Protein AF-A0A8T4V5R1-F1 (afdb_monomer_lite)

Foldseek 3Di:
DLVVLVVLLLLLQLLLLLQLCVVLVDDDDDDLRNSLLSSLLSLLVVLLVLLVCQLVVHFLASVVSNVNSVPRVVVVCVVCVVVVVVDDPDDPPDDDPLNVLSVVLVVLLVVLLVVQLCVLVVDQDADPDPLVLLLVLLCCCLPVRHLDDPDPPDCPRLCRPPHQVSLSSSLSNSCNPPPDSSCSQQNVLSNLLSSLLVLQLLLQCLVVVDSVSSSVRSVVLSPPVVSSDSHRDLVSNLSSLLSQLNSLLSCCVVPLSSLVSNLSSLLSSLSRGPPVSVVSVVVLVVVLVVVCVVPVVCNVSSVSSVVSSVVSSCSSVVVLQVVLVHPVSSVVCNVPVPPPPVPVPPPPPPCPPPDPVPDDDDPCNVPDDD

Secondary structure (DSSP, 8-state):
-HHHHHHHHHHHHHHHHHHHHHHHT---SSHHHHHHHHHHHHHHHHHHHHHHHHHTT----HHHHHHHHHHHHHHHHHHTHHHHHT------SS--HHHHHHHHHHHHHHHHHHHHHHHHTTSSSPPTTHHHHHHHHHHHHHHH--SS-SSTT--S-TTTTTS-THHHHHHHHHHTT-S-HHHHHHHHHHHHHHHHHHHHHHHHHHHHS-HHHHHHHHHHHHH-TTT------HHHHHHHHHHHHHHHHHHTTT-TTHHHHHHHHHHHHHTT-SSHHHHHHHHHHHHHHHHHHH-TTSHHHHHHHHHHHHHHHHHHHHHHHHHTTSHHHHHHHHHHTS-----TTS---S---SSGGGSPPPTHHHH---

Sequence (370 aa):
MEFVNLILFFIYTFGIGFTISSILKLKYKDYLEITFINIGLGLAGFLVVGVLLNLLHIPLDWKIFLLISLIGPLYWASKNYNKIFTWNFNFPKKIRMSNIFGLIVLALFLFTVLMYSKGAFSYPWLEDGDPWTHLMGVKYISEEKTVFEPVEGIDYFFYIDPYPPGFDMLLGVMNQTSGDIVWTLKFFNILIISLAIPFSYFFFGKLTKSSSKALIGTFILAVLPSFMSHFIWAHSLAITLVPLIFYAALSIEEDHKWSYAAALFLGSSTLVQPTQPIKFIALFIIFSLVKSFSNKGIWKQYTKVLFIGGILGLLWWGPLILQSGGLIDTAENFRGSSIYVEDKRVEKPYYGSLGTATRFYHWQDFFLLD

Structure (mmCIF, N/CA/C/O backbone):
data_AF-A0A8T4V5R1-F1
#
_entry.id   AF-A0A8T4V5R1-F1
#
loop_
_atom_site.group_PDB
_atom_site.id
_atom_site.type_symbol
_atom_site.label_atom_id
_atom_site.label_alt_id
_atom_site.label_comp_id
_atom_site.label_asym_id
_atom_site.label_entity_id
_atom_site.label_seq_id
_atom_site.pdbx_PDB_ins_code
_atom_site.Cartn_x
_atom_site.Cartn_y
_atom_site.Cartn_z
_atom_site.occupancy
_atom_site.B_iso_or_equiv
_atom_site.auth_seq_id
_atom_site.auth_comp_id
_atom_site.auth_asym_id
_atom_site.auth_atom_id
_atom_site.pdbx_PDB_model_num
ATOM 1 N N . MET A 1 1 ? -6.461 -16.944 -17.631 1.00 80.12 1 MET A N 1
ATOM 2 C CA . MET A 1 1 ? -5.516 -17.043 -16.484 1.00 80.12 1 MET A CA 1
ATOM 3 C C . MET A 1 1 ? -5.688 -15.889 -15.488 1.00 80.12 1 MET A C 1
ATOM 5 O O . MET A 1 1 ? -5.222 -15.949 -14.358 1.00 80.12 1 MET A O 1
ATOM 9 N N . GLU A 1 2 ? -6.469 -14.886 -15.861 1.00 92.12 2 GLU A N 1
ATOM 10 C CA . GLU A 1 2 ? -6.680 -13.595 -15.211 1.00 92.12 2 GLU A CA 1
ATOM 11 C C . GLU A 1 2 ? -7.352 -13.751 -13.838 1.00 92.12 2 GLU A C 1
ATOM 13 O O . GLU A 1 2 ? -6.984 -13.096 -12.867 1.00 92.12 2 GLU A O 1
ATOM 18 N N . PHE A 1 3 ? -8.284 -14.702 -13.716 1.00 93.50 3 PHE A N 1
ATOM 19 C CA . PHE A 1 3 ? -8.928 -15.024 -12.441 1.00 93.50 3 PHE A CA 1
ATOM 20 C C . PHE A 1 3 ? -7.947 -15.580 -11.396 1.00 93.50 3 PHE A C 1
ATOM 22 O O . PHE A 1 3 ? -8.062 -15.262 -10.213 1.00 93.50 3 PHE A O 1
ATOM 29 N N . VAL A 1 4 ? -6.957 -16.376 -11.822 1.00 94.88 4 VAL A N 1
ATOM 30 C CA . VAL A 1 4 ? -5.908 -16.883 -10.922 1.00 94.88 4 VAL A CA 1
ATOM 31 C C . VAL A 1 4 ? -5.078 -15.717 -10.401 1.00 94.88 4 VAL A C 1
ATOM 33 O O . VAL A 1 4 ? -4.845 -15.631 -9.201 1.00 94.88 4 VAL A O 1
ATOM 36 N N . ASN A 1 5 ? -4.716 -14.781 -11.278 1.00 95.62 5 ASN A N 1
ATOM 37 C CA . ASN A 1 5 ? -3.980 -13.577 -10.910 1.00 95.62 5 ASN A CA 1
ATOM 38 C C . ASN A 1 5 ? -4.746 -12.720 -9.881 1.00 95.62 5 ASN A C 1
ATOM 40 O O . ASN A 1 5 ? -4.187 -12.287 -8.876 1.00 95.62 5 ASN A O 1
ATOM 44 N N . LEU A 1 6 ? -6.061 -12.556 -10.061 1.00 97.06 6 LEU A N 1
ATOM 45 C CA . LEU A 1 6 ? -6.913 -11.867 -9.087 1.00 97.06 6 LEU A CA 1
ATOM 46 C C . LEU A 1 6 ? -6.924 -12.558 -7.715 1.00 97.06 6 LEU A C 1
ATOM 48 O O . LEU A 1 6 ? -6.801 -11.896 -6.682 1.00 97.06 6 LEU A O 1
ATOM 52 N N . ILE A 1 7 ? -7.057 -13.887 -7.686 1.00 98.06 7 ILE A N 1
ATOM 53 C CA . ILE A 1 7 ? -6.974 -14.657 -6.437 1.00 98.06 7 ILE A CA 1
ATOM 54 C C . ILE A 1 7 ? -5.604 -14.456 -5.784 1.00 98.06 7 ILE A C 1
ATOM 56 O O . ILE A 1 7 ? -5.531 -14.198 -4.582 1.00 98.06 7 ILE A O 1
ATOM 60 N N . LEU A 1 8 ? -4.529 -14.540 -6.568 1.00 98.25 8 LEU A N 1
ATOM 61 C CA . LEU A 1 8 ? -3.162 -14.370 -6.089 1.00 98.25 8 LEU A CA 1
ATOM 62 C C . LEU A 1 8 ? -2.940 -12.980 -5.489 1.00 98.25 8 LEU A C 1
ATOM 64 O O . LEU A 1 8 ? -2.420 -12.897 -4.381 1.00 98.25 8 LEU A O 1
ATOM 68 N N . PHE A 1 9 ? -3.424 -11.911 -6.125 1.00 98.44 9 PHE A N 1
ATOM 69 C CA . PHE A 1 9 ? -3.369 -10.556 -5.568 1.00 98.44 9 PHE A CA 1
ATOM 70 C C . PHE A 1 9 ? -3.978 -10.476 -4.162 1.00 98.44 9 PHE A C 1
ATOM 72 O O . PHE A 1 9 ? -3.359 -9.939 -3.235 1.00 98.44 9 PHE A O 1
ATOM 79 N N . PHE A 1 10 ? -5.174 -11.041 -3.969 1.00 98.50 10 PHE A N 1
ATOM 80 C CA . PHE A 1 10 ? -5.810 -11.061 -2.652 1.00 98.50 10 PHE A CA 1
ATOM 81 C C . PHE A 1 10 ? -5.083 -11.976 -1.666 1.00 98.50 10 PHE A C 1
ATOM 83 O O . PHE A 1 10 ? -4.981 -11.619 -0.496 1.00 98.50 10 PHE A O 1
ATOM 90 N N . ILE A 1 11 ? -4.526 -13.110 -2.104 1.00 98.56 11 ILE A N 1
ATOM 91 C CA . ILE A 1 11 ? -3.697 -13.973 -1.248 1.00 98.56 11 ILE A CA 1
ATOM 92 C C . ILE A 1 11 ? -2.443 -13.223 -0.784 1.00 98.56 11 ILE A C 1
ATOM 94 O O . ILE A 1 11 ? -2.137 -13.239 0.408 1.00 98.56 11 ILE A O 1
ATOM 98 N N . TYR A 1 12 ? -1.738 -12.537 -1.685 1.00 98.69 12 TYR A N 1
ATOM 99 C CA . TYR A 1 12 ? -0.530 -11.780 -1.357 1.00 98.69 12 TYR A CA 1
ATOM 100 C C . TYR A 1 12 ? -0.830 -10.660 -0.368 1.00 98.69 12 TYR A C 1
ATOM 102 O O . TYR A 1 12 ? -0.247 -10.612 0.716 1.00 98.69 12 TYR A O 1
ATOM 110 N N . THR A 1 13 ? -1.780 -9.791 -0.712 1.00 98.56 13 THR A N 1
ATOM 111 C CA . THR A 1 13 ? -2.116 -8.621 0.106 1.00 98.56 13 THR A CA 1
ATOM 112 C C . THR A 1 13 ? -2.763 -9.021 1.431 1.00 98.56 13 THR A C 1
ATOM 114 O O . THR A 1 13 ? -2.365 -8.534 2.486 1.00 98.56 13 THR A O 1
ATOM 117 N N . PHE A 1 14 ? -3.699 -9.967 1.452 1.00 98.69 14 PHE A N 1
ATOM 118 C CA . PHE A 1 14 ? -4.286 -10.408 2.714 1.00 98.69 14 PHE A CA 1
ATOM 119 C C . PHE A 1 14 ? -3.287 -11.191 3.575 1.00 98.69 14 PHE A C 1
ATOM 121 O O . PHE A 1 14 ? -3.207 -10.943 4.774 1.00 98.69 14 PHE A O 1
ATOM 128 N N . GLY A 1 15 ? -2.509 -12.110 2.996 1.00 98.62 15 GLY A N 1
ATOM 129 C CA . GLY A 1 15 ? -1.581 -12.975 3.731 1.00 98.62 15 GLY A CA 1
ATOM 130 C C . GLY A 1 15 ? -0.409 -12.220 4.363 1.00 98.62 15 GLY A C 1
ATOM 131 O O . GLY A 1 15 ? -0.134 -12.377 5.560 1.00 98.62 15 GLY A O 1
ATOM 132 N N . ILE A 1 16 ? 0.232 -11.325 3.600 1.00 98.75 16 ILE A N 1
ATOM 133 C CA . ILE A 1 16 ? 1.281 -10.432 4.123 1.00 98.75 16 ILE A CA 1
ATOM 134 C C . ILE A 1 16 ? 0.687 -9.524 5.206 1.00 98.75 16 ILE A C 1
ATOM 136 O O . ILE A 1 16 ? 1.235 -9.424 6.306 1.00 98.75 16 ILE A O 1
ATOM 140 N N . GLY A 1 17 ? -0.474 -8.919 4.944 1.00 98.62 17 GLY A N 1
ATOM 141 C CA . GLY A 1 17 ? -1.138 -8.036 5.897 1.00 98.62 17 GLY A CA 1
ATOM 142 C C . GLY A 1 17 ? -1.548 -8.722 7.194 1.00 98.62 17 GLY A C 1
ATOM 143 O O . GLY A 1 17 ? -1.293 -8.193 8.275 1.00 98.62 17 GLY A O 1
ATOM 144 N N . PHE A 1 18 ? -2.108 -9.929 7.101 1.00 98.56 18 PHE A N 1
ATOM 145 C CA . PHE A 1 18 ? -2.445 -10.781 8.240 1.00 98.56 18 PHE A CA 1
ATOM 146 C C . PHE A 1 18 ? -1.210 -11.111 9.084 1.00 98.56 18 PHE A C 1
ATOM 148 O O . PHE A 1 18 ? -1.267 -11.089 10.315 1.00 98.56 18 PHE A O 1
ATOM 155 N N . THR A 1 19 ? -0.082 -11.406 8.435 1.00 98.62 19 THR A N 1
ATOM 156 C CA . THR A 1 19 ? 1.183 -11.698 9.121 1.00 98.62 19 THR A CA 1
ATOM 157 C C . THR A 1 19 ? 1.663 -10.479 9.903 1.00 98.62 19 THR A C 1
ATOM 159 O O . THR A 1 19 ? 1.945 -10.581 11.099 1.00 98.62 19 THR A O 1
ATOM 162 N N . ILE A 1 20 ? 1.680 -9.309 9.259 1.00 98.62 20 ILE A N 1
ATOM 163 C CA . ILE A 1 20 ? 2.079 -8.039 9.875 1.00 98.62 20 ILE A CA 1
ATOM 164 C C . ILE A 1 20 ? 1.166 -7.707 11.059 1.00 98.62 20 ILE A C 1
ATOM 166 O O . ILE A 1 20 ? 1.654 -7.458 12.165 1.00 98.62 20 ILE A O 1
ATOM 170 N N . SER A 1 21 ? -0.154 -7.748 10.869 1.00 98.50 21 SER A N 1
ATOM 171 C CA . SER A 1 21 ? -1.112 -7.435 11.930 1.00 98.50 21 SER A CA 1
ATOM 172 C C . SER A 1 21 ? -1.045 -8.404 13.105 1.00 98.50 21 SER A C 1
ATOM 174 O O . SER A 1 21 ? -1.135 -7.970 14.257 1.00 98.50 21 SER A O 1
ATOM 176 N N . SER A 1 22 ? -0.817 -9.692 12.840 1.00 97.88 22 SER A N 1
ATOM 177 C CA . SER A 1 22 ? -0.641 -10.723 13.867 1.00 97.88 22 SER A CA 1
ATOM 178 C C . SER A 1 22 ? 0.637 -10.518 14.681 1.00 97.88 22 SER A C 1
ATOM 180 O O . SER A 1 22 ? 0.590 -10.592 15.912 1.00 97.88 22 SER A O 1
ATOM 182 N N . ILE A 1 23 ? 1.764 -10.209 14.027 1.00 98.31 23 ILE A N 1
ATOM 183 C CA . ILE A 1 23 ? 3.043 -9.918 14.699 1.00 98.31 23 ILE A CA 1
ATOM 184 C C . ILE A 1 23 ? 2.910 -8.671 15.576 1.00 98.31 23 ILE A C 1
ATOM 186 O O . ILE A 1 23 ? 3.291 -8.678 16.749 1.00 98.31 23 ILE A O 1
ATOM 190 N N . LEU A 1 24 ? 2.312 -7.614 15.026 1.00 98.06 24 LEU A N 1
ATOM 191 C CA . LEU A 1 24 ? 2.071 -6.364 15.738 1.00 98.06 24 LEU A CA 1
ATOM 192 C C . LEU A 1 24 ? 0.943 -6.477 16.771 1.00 98.06 24 LEU A C 1
ATOM 194 O O . LEU A 1 24 ? 0.806 -5.593 17.611 1.00 98.06 24 LEU A O 1
ATOM 198 N N . LYS A 1 25 ? 0.149 -7.556 16.757 1.00 97.69 25 LYS A N 1
ATOM 199 C CA . LYS A 1 25 ? -1.027 -7.753 17.621 1.00 97.69 25 LYS A CA 1
ATOM 200 C C . LYS A 1 25 ? -1.967 -6.542 17.567 1.00 97.69 25 LYS A C 1
ATOM 202 O O . LYS A 1 25 ? -2.336 -6.007 18.621 1.00 97.69 25 LYS A O 1
ATOM 207 N N . LEU A 1 26 ? -2.281 -6.088 16.351 1.00 98.00 26 LEU A N 1
ATOM 208 C CA . LEU A 1 26 ? -3.192 -4.965 16.118 1.00 98.00 26 LEU A CA 1
ATOM 209 C C . LEU A 1 26 ? -4.617 -5.336 16.537 1.00 98.00 26 LEU A C 1
ATOM 211 O O . LEU A 1 26 ? -5.042 -6.487 16.422 1.00 98.00 26 LEU A O 1
ATOM 215 N N . LYS A 1 27 ? -5.350 -4.348 17.052 1.00 97.44 27 LYS A N 1
ATOM 216 C CA . LYS A 1 27 ? -6.743 -4.497 17.478 1.00 97.44 27 LYS A CA 1
ATOM 217 C C . LYS A 1 27 ? -7.665 -3.827 16.470 1.00 97.44 27 LYS A C 1
ATOM 219 O O . LYS A 1 27 ? -7.410 -2.692 16.078 1.00 97.44 27 LYS A O 1
ATOM 224 N N . TYR A 1 28 ? -8.747 -4.520 16.137 1.00 96.38 28 TYR A N 1
ATOM 225 C CA . TYR A 1 28 ? -9.759 -4.108 15.167 1.00 96.38 28 TYR A CA 1
ATOM 226 C C . TYR A 1 28 ? -11.146 -4.148 15.809 1.00 96.38 28 TYR A C 1
ATOM 228 O O . TYR A 1 28 ? -11.348 -4.890 16.778 1.00 96.38 28 TYR A O 1
ATOM 236 N N . LYS A 1 29 ? -12.105 -3.374 15.289 1.00 93.56 29 LYS A N 1
ATOM 237 C CA . LYS A 1 29 ? -13.474 -3.345 15.831 1.00 93.56 29 LYS A CA 1
ATOM 238 C C . LYS A 1 29 ? -14.344 -4.471 15.287 1.00 93.56 29 LYS A C 1
ATOM 240 O O . LYS A 1 29 ? -15.150 -5.023 16.035 1.00 93.56 29 LYS A O 1
ATOM 245 N N . ASP A 1 30 ? -14.200 -4.797 14.005 1.00 93.50 30 ASP A N 1
ATOM 246 C CA . ASP A 1 30 ? -15.025 -5.795 13.324 1.00 93.50 30 ASP A CA 1
ATOM 247 C C . ASP A 1 30 ? -14.280 -6.537 12.201 1.00 93.50 30 ASP A C 1
ATOM 249 O O . ASP A 1 30 ? -13.149 -6.210 11.849 1.00 93.50 30 ASP A O 1
ATOM 253 N N . TYR A 1 31 ? -14.913 -7.582 11.657 1.00 93.62 31 TYR A N 1
ATOM 254 C CA . TYR A 1 31 ? -14.326 -8.437 10.621 1.00 93.62 31 TYR A CA 1
ATOM 255 C C . TYR A 1 31 ? -14.098 -7.725 9.284 1.00 93.62 31 TYR A C 1
ATOM 257 O O . TYR A 1 31 ? -13.136 -8.052 8.596 1.00 93.62 31 TYR A O 1
ATOM 265 N N . LEU A 1 32 ? -14.948 -6.763 8.912 1.00 95.12 32 LEU A N 1
ATOM 266 C CA . LEU A 1 32 ? -14.796 -6.029 7.652 1.00 95.12 32 LEU A CA 1
ATOM 267 C C . LEU A 1 32 ? -13.555 -5.132 7.745 1.00 95.12 32 LEU A C 1
ATOM 269 O O . LEU A 1 32 ? -12.742 -5.105 6.822 1.00 95.12 32 LEU A O 1
ATOM 273 N N . GLU A 1 33 ? -13.361 -4.486 8.897 1.00 96.75 33 GLU A N 1
ATOM 274 C CA . GLU A 1 33 ? -12.145 -3.740 9.223 1.00 96.75 33 GLU A CA 1
ATOM 275 C C . GLU A 1 33 ? -10.906 -4.638 9.165 1.00 96.75 33 GLU A C 1
ATOM 277 O O . GLU A 1 33 ? -9.939 -4.293 8.491 1.00 96.75 33 GLU A O 1
ATOM 282 N N . ILE A 1 34 ? -10.944 -5.820 9.794 1.00 97.12 34 ILE A N 1
ATOM 283 C CA . ILE A 1 34 ? -9.832 -6.785 9.742 1.00 97.12 34 ILE A CA 1
ATOM 284 C C . ILE A 1 34 ? -9.475 -7.116 8.290 1.00 97.12 34 ILE A C 1
ATOM 286 O O . ILE A 1 34 ? -8.302 -7.060 7.921 1.00 97.12 34 ILE A O 1
ATOM 290 N N . THR A 1 35 ? -10.466 -7.449 7.461 1.00 97.81 35 THR A N 1
ATOM 291 C CA . THR A 1 35 ? -10.227 -7.882 6.082 1.00 97.81 35 THR A CA 1
ATOM 292 C C . THR A 1 35 ? -9.594 -6.789 5.237 1.00 97.81 35 THR A C 1
ATOM 294 O O . THR A 1 35 ? -8.520 -6.999 4.674 1.00 97.81 35 THR A O 1
ATOM 297 N N . PHE A 1 36 ? -10.216 -5.612 5.164 1.00 98.38 36 PHE A N 1
ATOM 298 C CA . PHE A 1 36 ? -9.711 -4.549 4.299 1.00 98.38 36 PHE A CA 1
ATOM 299 C C . PHE A 1 36 ? -8.428 -3.922 4.836 1.00 98.38 36 PHE A C 1
ATOM 301 O O . PHE A 1 36 ? -7.528 -3.639 4.051 1.00 98.38 36 PHE A O 1
ATOM 308 N N . ILE A 1 37 ? -8.279 -3.753 6.153 1.00 98.56 37 ILE A N 1
ATOM 309 C CA . ILE A 1 37 ? -7.028 -3.211 6.688 1.00 98.56 37 ILE A CA 1
ATOM 310 C C . ILE A 1 37 ? -5.877 -4.212 6.534 1.00 98.56 37 ILE A C 1
ATOM 312 O O . ILE A 1 37 ? -4.756 -3.776 6.285 1.00 98.56 37 ILE A O 1
ATOM 316 N N . ASN A 1 38 ? -6.116 -5.528 6.590 1.00 98.69 38 ASN A N 1
ATOM 317 C CA . ASN A 1 38 ? -5.088 -6.504 6.213 1.00 98.69 38 ASN A CA 1
ATOM 318 C C . ASN A 1 38 ? -4.734 -6.403 4.724 1.00 98.69 38 ASN A C 1
ATOM 320 O O . ASN A 1 38 ? -3.552 -6.350 4.412 1.00 98.69 38 ASN A O 1
ATOM 324 N N . ILE A 1 39 ? -5.707 -6.284 3.811 1.00 98.75 39 ILE A N 1
ATOM 325 C CA . ILE A 1 39 ? -5.412 -6.041 2.384 1.00 98.75 39 ILE A CA 1
ATOM 326 C C . ILE A 1 39 ? -4.543 -4.785 2.221 1.00 98.75 39 ILE A C 1
ATOM 328 O O . ILE A 1 39 ? -3.523 -4.829 1.540 1.00 98.75 39 ILE A O 1
ATOM 332 N N . GLY A 1 40 ? -4.885 -3.687 2.902 1.00 98.69 40 GLY A N 1
ATOM 333 C CA . GLY A 1 40 ? -4.085 -2.464 2.902 1.00 98.69 40 GLY A CA 1
ATOM 334 C C . GLY A 1 40 ? -2.666 -2.679 3.437 1.00 98.69 40 GLY A C 1
ATOM 335 O O . GLY A 1 40 ? -1.694 -2.323 2.773 1.00 98.69 40 GLY A O 1
ATOM 336 N N . LEU A 1 41 ? -2.529 -3.291 4.620 1.00 98.81 41 LEU A N 1
ATOM 337 C CA . LEU A 1 41 ? -1.234 -3.593 5.243 1.00 98.81 41 LEU A CA 1
ATOM 338 C C . LEU A 1 41 ? -0.353 -4.450 4.343 1.00 98.81 41 LEU A C 1
ATOM 340 O O . LEU A 1 41 ? 0.843 -4.185 4.252 1.00 98.81 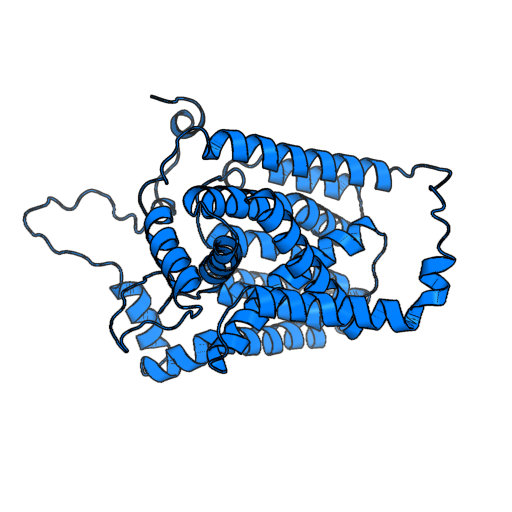41 LEU A O 1
ATOM 344 N N . GLY A 1 42 ? -0.913 -5.467 3.691 1.00 98.69 42 GLY A N 1
ATOM 345 C CA . GLY A 1 42 ? -0.128 -6.293 2.791 1.00 98.69 42 GLY A CA 1
ATOM 346 C C . GLY A 1 42 ? 0.116 -5.653 1.440 1.00 98.69 42 GLY A C 1
ATOM 347 O O . GLY A 1 42 ? 1.145 -5.959 0.867 1.00 98.69 42 GLY A O 1
ATOM 348 N N . LEU A 1 43 ? -0.717 -4.724 0.963 1.00 98.69 43 LEU A N 1
ATOM 349 C CA . LEU A 1 43 ? -0.379 -3.898 -0.199 1.00 98.69 43 LEU A CA 1
ATOM 350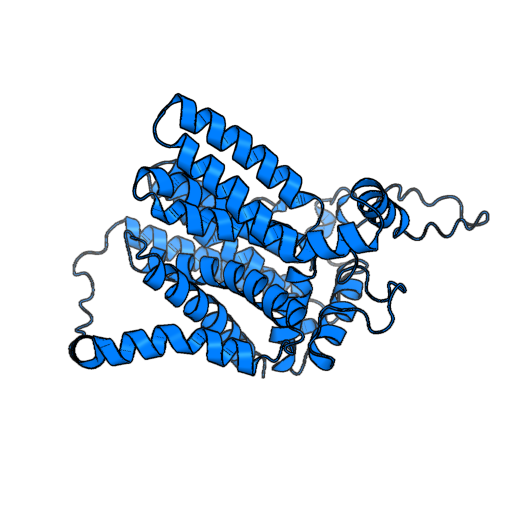 C C . LEU A 1 43 ? 0.877 -3.060 0.085 1.00 98.69 43 LEU A C 1
ATOM 352 O O . LEU A 1 43 ? 1.829 -3.104 -0.682 1.00 98.69 43 LEU A O 1
ATOM 356 N N . ALA A 1 44 ? 0.934 -2.379 1.234 1.00 98.69 44 ALA A N 1
ATOM 357 C CA . ALA A 1 44 ? 2.121 -1.634 1.662 1.00 98.69 44 ALA A CA 1
ATOM 358 C C . ALA A 1 44 ? 3.325 -2.545 1.967 1.00 98.69 44 ALA A C 1
ATOM 360 O O . ALA A 1 44 ? 4.459 -2.248 1.591 1.00 98.69 44 ALA A O 1
ATOM 361 N N . GLY A 1 45 ? 3.072 -3.675 2.631 1.00 98.75 45 GLY A N 1
ATOM 362 C CA . GLY A 1 45 ? 4.072 -4.693 2.937 1.00 98.75 45 GLY A CA 1
ATOM 363 C C . GLY A 1 45 ? 4.670 -5.327 1.686 1.00 98.75 45 GLY A C 1
ATOM 364 O O . GLY A 1 45 ? 5.874 -5.543 1.650 1.00 98.75 45 GLY A O 1
ATOM 365 N N . PHE A 1 46 ? 3.863 -5.562 0.650 1.00 98.69 46 PHE A N 1
ATOM 366 C CA . PHE A 1 46 ? 4.302 -6.094 -0.638 1.00 98.69 46 PHE A CA 1
ATOM 367 C C . PHE A 1 46 ? 5.379 -5.202 -1.260 1.00 98.69 46 PHE A C 1
ATOM 369 O O . PHE A 1 46 ? 6.406 -5.713 -1.695 1.00 98.69 46 PHE A O 1
ATOM 376 N N . LEU A 1 47 ? 5.182 -3.879 -1.240 1.00 98.62 47 LEU A N 1
ATOM 377 C CA . LEU A 1 47 ? 6.150 -2.923 -1.787 1.00 98.62 47 LEU A CA 1
ATOM 378 C C . LEU A 1 47 ? 7.481 -2.962 -1.033 1.00 98.62 47 LEU A C 1
ATOM 380 O O . LEU A 1 47 ? 8.542 -3.058 -1.639 1.00 98.62 47 LEU A O 1
ATOM 384 N N . VAL A 1 48 ? 7.427 -2.932 0.300 1.00 98.69 48 VAL A N 1
ATOM 385 C CA . VAL A 1 48 ? 8.640 -2.980 1.128 1.00 98.69 48 VAL A CA 1
ATOM 386 C C . VAL A 1 48 ? 9.366 -4.314 0.961 1.00 98.69 48 VAL A C 1
ATOM 388 O O . VAL A 1 48 ? 10.581 -4.329 0.794 1.00 98.69 48 VAL A O 1
ATOM 391 N N . VAL A 1 49 ? 8.634 -5.432 0.977 1.00 98.62 49 VAL A N 1
ATOM 392 C CA . VAL A 1 49 ? 9.207 -6.768 0.769 1.00 98.62 49 VAL A CA 1
ATOM 393 C C . VAL A 1 49 ? 9.837 -6.870 -0.614 1.00 98.62 49 VAL A C 1
ATOM 395 O O . VAL A 1 49 ? 10.960 -7.342 -0.705 1.00 98.62 49 VAL A O 1
ATOM 398 N N . GLY A 1 50 ? 9.171 -6.401 -1.669 1.00 98.50 50 GLY A N 1
ATOM 399 C CA . GLY A 1 50 ? 9.712 -6.452 -3.024 1.00 98.50 50 GLY A CA 1
ATOM 400 C C . GLY A 1 50 ? 11.020 -5.672 -3.170 1.00 98.50 50 GLY A C 1
ATOM 401 O O . GLY A 1 50 ? 12.011 -6.237 -3.622 1.00 98.50 50 GLY A O 1
ATOM 402 N N . VAL A 1 51 ? 11.078 -4.429 -2.680 1.00 98.00 51 VAL A N 1
ATOM 403 C CA . VAL A 1 51 ? 12.329 -3.647 -2.695 1.00 98.00 51 VAL A CA 1
ATOM 404 C C . VAL A 1 51 ? 13.423 -4.342 -1.877 1.00 98.00 51 VAL A C 1
ATOM 406 O O . VAL A 1 51 ? 14.549 -4.462 -2.347 1.00 98.00 51 VAL A O 1
ATOM 409 N N . LEU A 1 52 ? 13.105 -4.872 -0.689 1.00 98.25 52 LEU A N 1
ATOM 410 C CA . LEU A 1 52 ? 14.072 -5.618 0.128 1.00 98.25 52 LEU A CA 1
ATOM 411 C C . LEU A 1 52 ? 14.594 -6.879 -0.567 1.00 98.25 52 LEU A C 1
ATOM 413 O O . LEU A 1 52 ? 15.789 -7.147 -0.502 1.00 98.25 52 LEU A O 1
ATOM 417 N N . LEU A 1 53 ? 13.721 -7.656 -1.211 1.00 98.25 53 LEU A N 1
ATOM 418 C CA . LEU A 1 53 ? 14.128 -8.835 -1.972 1.00 98.25 53 LEU A CA 1
ATOM 419 C C . LEU A 1 53 ? 15.097 -8.431 -3.081 1.00 98.25 53 LEU A C 1
ATOM 421 O O . LEU A 1 53 ? 16.157 -9.038 -3.201 1.00 98.25 53 LEU A O 1
ATOM 425 N N . ASN A 1 54 ? 14.776 -7.376 -3.831 1.00 96.62 54 ASN A N 1
ATOM 426 C CA . ASN A 1 54 ? 15.614 -6.956 -4.942 1.00 96.62 54 ASN A CA 1
ATOM 427 C C . ASN A 1 54 ? 16.967 -6.392 -4.486 1.00 96.62 54 ASN A C 1
ATOM 429 O O . ASN A 1 54 ? 17.984 -6.795 -5.037 1.00 96.62 54 ASN A O 1
ATOM 433 N N . LEU A 1 55 ? 17.010 -5.592 -3.412 1.00 96.12 55 LEU A N 1
ATOM 434 C CA . LEU A 1 55 ? 18.262 -5.140 -2.776 1.00 96.12 55 LEU A CA 1
ATOM 435 C C . LEU A 1 55 ? 19.156 -6.299 -2.316 1.00 96.12 55 LEU A C 1
ATOM 437 O O . LEU A 1 55 ? 20.375 -6.174 -2.286 1.00 96.12 55 LEU A O 1
ATOM 441 N N . LEU A 1 56 ? 18.554 -7.427 -1.937 1.00 97.25 56 LEU A N 1
ATOM 442 C CA . LEU A 1 56 ? 19.263 -8.655 -1.572 1.00 97.25 56 LEU A CA 1
ATOM 443 C C . LEU A 1 56 ? 19.560 -9.552 -2.785 1.00 97.25 56 LEU A C 1
ATOM 445 O O . LEU A 1 56 ? 19.956 -10.703 -2.605 1.00 97.25 56 LEU A O 1
ATOM 449 N N . HIS A 1 57 ? 19.352 -9.047 -4.004 1.00 96.50 57 HIS A N 1
ATOM 450 C CA . HIS A 1 57 ? 19.474 -9.771 -5.270 1.00 96.50 57 HIS A CA 1
ATOM 451 C C . HIS A 1 57 ? 18.621 -11.051 -5.338 1.00 96.50 57 HIS A C 1
ATOM 453 O O . HIS A 1 57 ? 18.961 -12.011 -6.031 1.00 96.50 57 HIS A O 1
ATOM 459 N N . ILE A 1 58 ? 17.495 -11.079 -4.621 1.00 97.94 58 ILE A N 1
ATOM 460 C CA . ILE A 1 58 ? 16.509 -12.155 -4.704 1.00 97.94 58 ILE A CA 1
ATOM 461 C C . ILE A 1 58 ? 15.524 -11.815 -5.834 1.00 97.94 58 ILE A C 1
ATOM 463 O O . ILE A 1 58 ? 14.928 -10.732 -5.807 1.00 97.94 58 ILE A O 1
ATOM 467 N N . PRO A 1 59 ? 15.306 -12.725 -6.806 1.00 98.38 59 PRO A N 1
ATOM 468 C CA . PRO A 1 59 ? 14.358 -12.502 -7.890 1.00 98.38 59 PRO A CA 1
ATOM 469 C C . PRO A 1 59 ? 12.951 -12.202 -7.372 1.00 98.38 59 PRO A C 1
ATOM 471 O O . PRO A 1 59 ? 12.455 -12.849 -6.451 1.00 98.38 59 PRO A O 1
ATOM 474 N N . LEU A 1 60 ? 12.262 -11.268 -8.011 1.00 98.44 60 LEU A N 1
ATOM 475 C CA . LEU A 1 60 ? 10.876 -10.896 -7.741 1.00 98.44 60 LEU A CA 1
ATOM 476 C C . LEU A 1 60 ? 9.893 -11.914 -8.337 1.00 98.44 60 LEU A C 1
ATOM 478 O O . LEU A 1 60 ? 8.982 -11.553 -9.072 1.00 98.44 60 LEU A O 1
ATOM 482 N N . ASP A 1 61 ? 10.082 -13.204 -8.063 1.00 98.50 61 ASP A N 1
ATOM 483 C CA . ASP A 1 61 ? 9.220 -14.276 -8.569 1.00 98.50 61 ASP A CA 1
ATOM 484 C C . ASP A 1 61 ? 7.916 -14.367 -7.756 1.00 98.50 61 ASP A C 1
ATOM 486 O O . ASP A 1 61 ? 7.930 -14.393 -6.521 1.00 98.50 61 ASP A O 1
ATOM 490 N N . TRP A 1 62 ? 6.770 -14.461 -8.436 1.00 98.56 62 TRP A N 1
ATOM 491 C CA . TRP A 1 62 ? 5.451 -14.580 -7.801 1.00 98.56 62 TRP A CA 1
ATOM 492 C C . TRP A 1 62 ? 5.355 -15.733 -6.786 1.00 98.56 62 TRP A C 1
ATOM 494 O O . TRP A 1 62 ? 4.637 -15.620 -5.790 1.00 98.56 62 TRP A O 1
ATOM 504 N N . LYS A 1 63 ? 6.107 -16.826 -6.976 1.00 98.56 63 LYS A N 1
ATOM 505 C CA . LYS A 1 63 ? 6.147 -17.967 -6.044 1.00 98.56 63 LYS A CA 1
ATOM 506 C C . LYS A 1 63 ? 6.741 -17.578 -4.695 1.00 98.56 63 LYS A C 1
ATOM 508 O O . LYS A 1 63 ? 6.315 -18.105 -3.669 1.00 98.56 63 LYS A O 1
ATOM 513 N N . ILE A 1 64 ? 7.702 -16.654 -4.680 1.00 98.62 64 ILE A N 1
ATOM 514 C CA . ILE A 1 64 ? 8.308 -16.143 -3.445 1.00 98.62 64 ILE A CA 1
ATOM 515 C C . ILE A 1 64 ? 7.278 -15.307 -2.688 1.00 98.62 64 ILE A C 1
ATOM 517 O O . ILE A 1 64 ? 7.077 -15.523 -1.493 1.00 98.62 64 ILE A O 1
ATOM 521 N N . PHE A 1 65 ? 6.545 -14.432 -3.382 1.00 98.56 65 PHE A N 1
ATOM 522 C CA . PHE A 1 65 ? 5.445 -13.675 -2.778 1.00 98.56 65 PHE A CA 1
ATOM 523 C C . PHE A 1 65 ? 4.319 -14.583 -2.266 1.00 98.56 65 PHE A C 1
ATOM 525 O O . PHE A 1 65 ? 3.785 -14.331 -1.185 1.00 98.56 65 PHE A O 1
ATOM 532 N N . LEU A 1 66 ? 4.001 -15.669 -2.982 1.00 98.69 66 LEU A N 1
ATOM 533 C CA . LEU A 1 66 ? 3.055 -16.688 -2.518 1.00 98.69 66 LEU A CA 1
ATOM 534 C C . LEU A 1 66 ? 3.542 -17.381 -1.243 1.00 98.69 66 LEU A C 1
ATOM 536 O O . LEU A 1 66 ? 2.779 -17.552 -0.297 1.00 98.69 66 LEU A O 1
ATOM 540 N N . LEU A 1 67 ? 4.813 -17.776 -1.195 1.00 98.62 67 LEU A N 1
ATOM 541 C CA . LEU A 1 67 ? 5.378 -18.419 -0.016 1.00 98.62 67 LEU A CA 1
ATOM 542 C C . LEU A 1 67 ? 5.339 -17.472 1.192 1.00 98.62 67 LEU A C 1
ATOM 544 O O . LEU A 1 67 ? 4.831 -17.845 2.250 1.00 98.62 67 LEU A O 1
ATOM 548 N N . ILE A 1 68 ? 5.811 -16.234 1.025 1.00 98.56 68 ILE A N 1
ATOM 549 C CA . ILE A 1 68 ? 5.828 -15.214 2.084 1.00 98.56 68 ILE A CA 1
ATOM 550 C C . ILE A 1 68 ? 4.412 -14.928 2.598 1.00 98.56 68 ILE A C 1
ATOM 552 O O . ILE A 1 68 ? 4.206 -14.846 3.811 1.00 98.56 68 ILE A O 1
ATOM 556 N N . SER A 1 69 ? 3.427 -14.813 1.704 1.00 98.50 69 SER A N 1
ATOM 557 C CA . SER A 1 69 ? 2.045 -14.518 2.089 1.00 98.50 69 SER A CA 1
ATOM 558 C C . SER A 1 69 ? 1.364 -15.669 2.832 1.00 98.50 69 SER A C 1
ATOM 560 O O . SER A 1 69 ? 0.494 -15.415 3.665 1.00 98.50 69 SER A O 1
ATOM 562 N N . LEU A 1 70 ? 1.771 -16.920 2.589 1.00 98.56 70 LEU A N 1
ATOM 563 C CA . LEU A 1 70 ? 1.193 -18.103 3.227 1.00 98.56 70 LEU A CA 1
ATOM 564 C C . LEU A 1 70 ? 1.864 -18.483 4.553 1.00 98.56 70 LEU A C 1
ATOM 566 O O . LEU A 1 70 ? 1.185 -19.046 5.414 1.00 98.56 70 LEU A O 1
ATOM 570 N N . ILE A 1 71 ? 3.149 -18.165 4.764 1.00 98.38 71 ILE A N 1
ATOM 571 C CA . ILE A 1 71 ? 3.894 -18.563 5.978 1.00 98.38 71 ILE A CA 1
ATOM 572 C C . ILE A 1 71 ? 3.157 -18.155 7.262 1.00 98.38 71 ILE A C 1
ATOM 574 O O . ILE A 1 71 ? 2.927 -18.995 8.136 1.00 98.38 71 ILE A O 1
ATOM 578 N N . GLY A 1 72 ? 2.764 -16.885 7.390 1.00 97.69 72 GLY A N 1
ATOM 579 C CA . GLY A 1 72 ? 2.106 -16.387 8.600 1.00 97.69 72 GLY A CA 1
ATOM 580 C C . GLY A 1 72 ? 0.716 -16.987 8.833 1.00 97.69 72 GLY A C 1
ATOM 581 O O . GLY A 1 72 ? 0.486 -17.532 9.919 1.00 97.69 72 GLY A O 1
ATOM 582 N N . PRO A 1 73 ? -0.207 -16.951 7.850 1.00 98.12 73 PRO A N 1
ATOM 583 C CA . PRO A 1 73 ? -1.506 -17.608 7.957 1.00 98.12 73 PRO A CA 1
ATOM 584 C C . PRO A 1 73 ? -1.414 -19.104 8.272 1.00 98.12 73 PRO A C 1
ATOM 586 O O . PRO A 1 73 ? -2.110 -19.566 9.175 1.00 98.12 73 PRO A O 1
ATOM 589 N N . LEU A 1 74 ? -0.533 -19.859 7.602 1.00 98.12 74 LEU A N 1
ATOM 590 C CA . LEU A 1 74 ? -0.365 -21.298 7.843 1.00 98.12 74 LEU A CA 1
ATOM 591 C C . LEU A 1 74 ? 0.210 -21.585 9.235 1.00 98.12 74 LEU A C 1
ATOM 593 O O . LEU A 1 74 ? -0.255 -22.497 9.921 1.00 98.12 74 LEU A O 1
ATOM 597 N N . TYR A 1 75 ? 1.178 -20.789 9.693 1.00 98.12 75 TYR A N 1
ATOM 598 C CA . TYR A 1 75 ? 1.707 -20.891 11.053 1.00 98.12 75 TYR A CA 1
ATOM 599 C C . TYR A 1 75 ? 0.646 -20.577 12.116 1.00 98.12 75 TYR A C 1
ATOM 601 O O . TYR A 1 75 ? 0.538 -21.266 13.133 1.00 98.12 75 TYR A O 1
ATOM 609 N N . TRP A 1 76 ? -0.165 -19.542 11.893 1.00 97.31 76 TRP A N 1
ATOM 610 C CA . TRP A 1 76 ? -1.264 -19.217 12.796 1.00 97.31 76 TRP A CA 1
ATOM 611 C C . TRP A 1 76 ? -2.327 -20.318 12.801 1.00 97.31 76 TRP A C 1
ATOM 613 O O . TRP A 1 76 ? -2.802 -20.700 13.875 1.00 97.31 76 TRP A O 1
ATOM 623 N N . ALA A 1 77 ? -2.663 -20.854 11.627 1.00 96.75 77 ALA A N 1
ATOM 624 C CA . ALA A 1 77 ? -3.641 -21.918 11.477 1.00 96.75 77 ALA A CA 1
ATOM 625 C C . ALA A 1 77 ? -3.188 -23.211 12.159 1.00 96.75 77 ALA A C 1
ATOM 627 O O . ALA A 1 77 ? -3.965 -23.799 12.906 1.00 96.75 77 ALA A O 1
ATOM 628 N N . SER A 1 78 ? -1.921 -23.606 12.003 1.00 97.06 78 SER A N 1
ATOM 629 C CA . SER A 1 78 ? -1.375 -24.794 12.671 1.00 97.06 78 SER A CA 1
ATOM 630 C C . SER A 1 78 ? -1.400 -24.659 14.196 1.00 97.06 78 SER A C 1
ATOM 632 O O . SER A 1 78 ? -1.818 -25.582 14.894 1.00 97.06 78 SER A O 1
ATOM 634 N N . LYS A 1 79 ? -1.068 -23.479 14.737 1.00 97.25 79 LYS A N 1
ATOM 635 C CA . LYS A 1 79 ? -1.161 -23.208 16.182 1.00 97.25 79 LYS A CA 1
ATOM 636 C C . LYS A 1 79 ? -2.588 -23.160 16.723 1.00 97.25 79 LYS A C 1
ATOM 638 O O . LYS A 1 79 ? -2.792 -23.389 17.913 1.00 97.25 79 LYS A O 1
ATOM 643 N N . ASN A 1 80 ? -3.567 -22.835 15.884 1.00 96.25 80 ASN A N 1
ATOM 644 C CA . ASN A 1 80 ? -4.966 -22.672 16.282 1.00 96.25 80 ASN A CA 1
ATOM 645 C C . ASN A 1 80 ? -5.887 -23.723 15.643 1.00 96.25 80 ASN A C 1
ATOM 647 O O . ASN A 1 80 ? -7.097 -23.501 15.597 1.00 96.25 80 ASN A O 1
ATOM 651 N N . TYR A 1 81 ? -5.351 -24.866 15.197 1.00 95.31 81 TYR A N 1
ATOM 652 C CA . TYR A 1 81 ? -6.095 -25.849 14.398 1.00 95.31 81 TYR A CA 1
ATOM 653 C C . TYR A 1 81 ? -7.400 -26.295 15.078 1.00 95.31 81 TYR A C 1
ATOM 655 O O . TYR A 1 81 ? -8.457 -26.297 14.451 1.00 95.31 81 TYR A O 1
ATOM 663 N N . ASN A 1 82 ? -7.353 -26.544 16.394 1.00 94.50 82 ASN A N 1
ATOM 664 C CA . ASN A 1 82 ? -8.528 -26.899 17.192 1.00 94.50 82 ASN A CA 1
ATOM 665 C C . ASN A 1 82 ? -9.616 -25.821 17.134 1.00 94.50 82 ASN A C 1
ATOM 667 O O . ASN A 1 82 ? -10.784 -26.138 16.948 1.00 94.50 82 ASN A O 1
ATOM 671 N N . LYS A 1 83 ? -9.238 -24.541 17.245 1.00 91.56 83 LYS A N 1
ATOM 672 C CA . LYS A 1 83 ? -10.191 -23.422 17.224 1.00 91.56 83 LYS A CA 1
ATOM 673 C C . LYS A 1 83 ? -10.827 -23.240 15.853 1.00 91.56 83 LYS A C 1
ATOM 675 O O . LYS A 1 83 ? -11.997 -22.880 15.790 1.00 91.56 83 LYS A O 1
ATOM 680 N N . ILE A 1 84 ? -10.057 -23.473 14.787 1.00 89.06 84 ILE A N 1
ATOM 681 C CA . ILE A 1 84 ? -10.539 -23.392 13.404 1.00 89.06 84 ILE A CA 1
ATOM 682 C C . ILE A 1 84 ? -11.570 -24.491 13.151 1.00 89.06 84 ILE A C 1
ATOM 684 O O . ILE A 1 84 ? -12.638 -24.202 12.623 1.00 89.06 84 ILE A O 1
ATOM 688 N N . PHE A 1 85 ? -11.295 -25.726 13.581 1.00 84.50 85 PHE A N 1
ATOM 689 C CA . PHE A 1 85 ? -12.216 -26.846 13.376 1.00 84.50 85 PHE A CA 1
ATOM 690 C C . PHE A 1 85 ? -13.499 -26.722 14.211 1.00 84.50 85 PHE A C 1
ATOM 692 O O . PHE A 1 85 ? -14.571 -27.124 13.772 1.00 84.50 85 PHE A O 1
ATOM 699 N N . THR A 1 86 ? -13.418 -26.107 15.394 1.00 87.06 86 THR A N 1
ATOM 700 C CA . THR A 1 86 ? -14.592 -25.811 16.232 1.00 87.06 86 THR A CA 1
ATOM 701 C C . THR A 1 86 ? -15.258 -24.473 15.897 1.00 87.06 86 THR A C 1
ATOM 703 O O . THR A 1 86 ? -16.097 -23.997 16.667 1.00 87.06 86 THR A O 1
ATOM 706 N N . TRP A 1 87 ? -14.853 -23.796 14.817 1.00 78.56 87 TRP A N 1
ATOM 707 C CA . TRP A 1 87 ? -15.370 -22.470 14.506 1.00 78.56 87 TRP A CA 1
ATOM 708 C C . TRP A 1 87 ? -16.815 -22.558 14.009 1.00 78.56 87 TRP A C 1
ATOM 710 O O . TRP A 1 87 ? -17.087 -22.810 12.839 1.00 78.56 87 TRP A O 1
ATOM 720 N N . ASN A 1 88 ? -17.759 -22.296 14.910 1.00 81.31 88 ASN A N 1
ATOM 721 C CA . ASN A 1 88 ? -19.160 -22.136 14.546 1.00 81.31 88 ASN A CA 1
ATOM 722 C C . ASN A 1 88 ? -19.395 -20.716 14.024 1.00 81.31 88 ASN A C 1
ATOM 724 O O . ASN A 1 88 ? -19.267 -19.734 14.766 1.00 81.31 88 ASN A O 1
ATOM 728 N N . PHE A 1 89 ? -19.752 -20.608 12.743 1.00 77.38 89 PHE A N 1
ATOM 729 C CA . PHE A 1 89 ? -20.122 -19.342 12.124 1.00 77.38 89 PHE A CA 1
ATOM 730 C C . PHE A 1 89 ? -21.484 -18.884 12.660 1.00 77.38 89 PHE A C 1
ATOM 732 O O . PHE A 1 89 ? -22.544 -19.204 12.125 1.00 77.38 89 PHE A O 1
ATOM 739 N N . ASN A 1 90 ? -21.463 -18.142 13.763 1.00 78.94 90 ASN A N 1
ATOM 740 C CA . ASN A 1 90 ? -22.670 -17.559 14.329 1.00 78.94 90 ASN A CA 1
ATOM 741 C C . ASN A 1 90 ? -23.020 -16.288 13.556 1.00 78.94 90 ASN A C 1
ATOM 743 O O . ASN A 1 90 ? -22.482 -15.214 13.837 1.00 78.94 90 ASN A O 1
ATOM 747 N N . PHE A 1 91 ? -23.949 -16.401 12.604 1.00 78.62 91 PHE A N 1
ATOM 748 C CA . PHE A 1 91 ? -24.545 -15.223 11.982 1.00 78.62 91 PHE A CA 1
ATOM 749 C C . PHE A 1 91 ? -25.113 -14.301 13.073 1.00 78.62 91 PHE A C 1
ATOM 751 O O . PHE A 1 91 ? -25.822 -14.769 13.975 1.00 78.62 91 PHE A O 1
ATOM 758 N N . PRO A 1 92 ? -24.813 -12.991 13.033 1.00 80.69 92 PRO A N 1
ATOM 759 C CA . PRO A 1 92 ? -25.340 -12.070 14.023 1.00 80.69 92 PRO A CA 1
ATOM 760 C C . PRO A 1 92 ? -26.867 -12.058 13.927 1.00 80.69 92 PRO A C 1
ATOM 762 O O . PRO A 1 92 ? -27.428 -11.616 12.929 1.00 80.69 92 PRO A O 1
ATOM 765 N N . LYS A 1 93 ? -27.549 -12.500 14.993 1.00 87.81 93 LYS A N 1
ATOM 766 C CA . LYS A 1 93 ? -29.024 -12.554 15.061 1.00 87.81 93 LYS A CA 1
ATOM 767 C C . LYS A 1 93 ? -29.696 -11.194 14.825 1.00 87.81 93 LYS A C 1
ATOM 769 O O . LYS A 1 93 ? -30.871 -11.143 14.486 1.00 87.81 93 LYS A O 1
ATOM 774 N N . LYS A 1 94 ? -28.965 -10.091 15.025 1.00 93.25 94 LYS A N 1
ATOM 775 C CA . LYS A 1 94 ? -29.433 -8.724 14.778 1.00 93.25 94 LYS A CA 1
ATOM 776 C C . LYS A 1 94 ? -28.442 -7.985 13.887 1.00 93.25 94 LYS A C 1
ATOM 778 O O . LYS A 1 94 ? -27.301 -7.744 14.287 1.00 93.25 94 LYS A O 1
ATOM 783 N N . ILE A 1 95 ? -28.901 -7.588 12.703 1.00 91.69 95 ILE A N 1
ATOM 784 C CA . ILE A 1 95 ? -28.148 -6.725 11.792 1.00 91.69 95 ILE A CA 1
ATOM 785 C C . ILE A 1 95 ? -28.075 -5.328 12.421 1.00 91.69 95 ILE A C 1
ATOM 787 O O . ILE A 1 95 ? -29.098 -4.698 12.689 1.00 91.69 95 ILE A O 1
ATOM 791 N N . ARG A 1 96 ? -26.860 -4.853 12.712 1.00 92.50 96 ARG A N 1
ATOM 792 C CA . ARG A 1 96 ? -26.624 -3.482 13.189 1.00 92.50 96 ARG A CA 1
ATOM 793 C C . ARG A 1 96 ? -26.562 -2.526 11.998 1.00 92.50 96 ARG A C 1
ATOM 795 O O . ARG A 1 96 ? -26.115 -2.921 10.926 1.00 92.50 96 ARG A O 1
ATOM 802 N N . MET A 1 97 ? -26.904 -1.252 12.202 1.00 93.00 97 MET A N 1
ATOM 803 C CA . MET A 1 97 ? -26.758 -0.217 11.162 1.00 93.00 97 MET A CA 1
ATOM 804 C C . MET A 1 97 ? -25.326 -0.120 10.617 1.00 93.00 97 MET A C 1
ATOM 806 O O . MET A 1 97 ? -25.138 0.089 9.425 1.00 93.00 97 MET A O 1
ATOM 810 N N . SER A 1 98 ? -24.314 -0.354 11.459 1.00 90.12 98 SER A N 1
ATOM 811 C CA . SER A 1 98 ? -22.910 -0.437 11.033 1.00 90.12 98 SER A CA 1
ATOM 812 C C . SER A 1 98 ? -22.666 -1.523 9.981 1.00 90.12 98 SER A C 1
ATOM 814 O O . SER A 1 98 ? -21.878 -1.312 9.067 1.00 90.12 98 SER A O 1
ATOM 816 N N . ASN A 1 99 ? -23.365 -2.658 10.080 1.00 91.69 99 ASN A N 1
ATOM 817 C CA . ASN A 1 99 ? -23.235 -3.760 9.129 1.00 91.69 99 ASN A CA 1
ATOM 818 C C . ASN A 1 99 ? -23.872 -3.380 7.790 1.00 91.69 99 ASN A C 1
ATOM 820 O O . ASN A 1 99 ? -23.297 -3.657 6.745 1.00 91.69 99 ASN A O 1
ATOM 824 N N . ILE A 1 100 ? -25.025 -2.702 7.822 1.00 95.50 100 ILE A N 1
ATOM 825 C CA . ILE A 1 100 ? -25.692 -2.193 6.614 1.00 95.50 100 ILE A CA 1
ATOM 826 C C . ILE A 1 100 ? -24.786 -1.185 5.904 1.00 95.50 100 ILE A C 1
ATOM 828 O O . ILE A 1 100 ? -24.590 -1.292 4.700 1.00 95.50 100 ILE A O 1
ATOM 832 N N . PHE A 1 101 ? -24.172 -0.251 6.634 1.00 97.00 101 PHE A N 1
ATOM 833 C CA . PHE A 1 101 ? -23.235 0.700 6.031 1.00 97.00 101 PHE A CA 1
ATOM 834 C C . PHE A 1 101 ? -21.996 0.010 5.457 1.00 97.00 101 PHE A C 1
ATOM 836 O O . PHE A 1 101 ? -21.581 0.356 4.358 1.00 97.00 101 PHE A O 1
ATOM 843 N N . GLY A 1 102 ? -21.461 -1.011 6.132 1.00 95.38 102 GLY A N 1
ATOM 844 C CA . GLY A 1 102 ? -20.393 -1.846 5.578 1.00 95.38 102 GLY A CA 1
ATOM 845 C C . GLY A 1 102 ? -20.789 -2.539 4.268 1.00 95.38 102 GLY A C 1
ATOM 846 O O . GLY A 1 102 ? -20.005 -2.547 3.322 1.00 95.38 102 GLY A O 1
ATOM 847 N N . LEU A 1 103 ? -22.019 -3.057 4.172 1.00 96.19 103 LEU A N 1
ATOM 848 C CA . LEU A 1 103 ? -22.550 -3.638 2.932 1.00 96.19 103 LEU A CA 1
ATOM 849 C C . LEU A 1 103 ? -22.717 -2.594 1.823 1.00 96.19 103 LEU A C 1
ATOM 851 O O . LEU A 1 103 ? -22.395 -2.885 0.676 1.00 96.19 103 LEU A O 1
ATOM 855 N N . ILE A 1 104 ? -23.166 -1.378 2.150 1.00 97.75 104 ILE A N 1
ATOM 856 C CA . ILE A 1 104 ? -23.250 -0.279 1.175 1.00 97.75 104 ILE A CA 1
ATOM 857 C C . ILE A 1 104 ? -21.852 0.089 0.669 1.00 97.75 104 ILE A C 1
ATOM 859 O O . ILE A 1 104 ? -21.671 0.259 -0.529 1.00 97.75 104 ILE A O 1
ATOM 863 N N . VAL A 1 105 ? -20.846 0.162 1.543 1.00 98.00 105 VAL A N 1
ATOM 864 C CA . VAL A 1 105 ? -19.451 0.427 1.145 1.00 98.00 105 VAL A CA 1
ATOM 865 C C . VAL A 1 105 ? -18.911 -0.680 0.243 1.00 98.00 105 VAL A C 1
ATOM 867 O O . VAL A 1 105 ? -18.241 -0.385 -0.742 1.00 98.00 105 VAL A O 1
ATOM 870 N N . LEU A 1 106 ? -19.231 -1.944 0.534 1.00 97.81 106 LEU A N 1
ATOM 871 C CA . LEU A 1 106 ? -18.871 -3.064 -0.335 1.00 97.81 106 LEU A CA 1
ATOM 872 C C . LEU A 1 106 ? -19.568 -2.964 -1.698 1.00 97.81 106 LEU A C 1
ATOM 874 O O . LEU A 1 106 ? -18.933 -3.185 -2.725 1.00 97.81 106 LEU A O 1
ATOM 878 N N . ALA A 1 107 ? -20.847 -2.589 -1.721 1.00 97.81 107 ALA A N 1
ATOM 879 C CA . ALA A 1 107 ? -21.576 -2.351 -2.961 1.00 97.81 107 ALA A CA 1
ATOM 880 C C . ALA A 1 107 ? -20.970 -1.186 -3.760 1.00 97.81 107 ALA A C 1
ATOM 882 O O . ALA A 1 107 ? -20.817 -1.313 -4.969 1.00 97.81 107 ALA A O 1
ATOM 883 N N . LEU A 1 108 ? -20.560 -0.096 -3.098 1.00 97.50 108 LEU A N 1
ATOM 884 C CA . LEU A 1 108 ? -19.854 1.023 -3.732 1.00 97.50 108 LEU A CA 1
ATOM 885 C C . LEU A 1 108 ? -18.506 0.584 -4.312 1.00 97.50 108 LEU A C 1
ATOM 887 O O . LEU A 1 108 ? -18.215 0.913 -5.453 1.00 97.50 108 LEU A O 1
ATOM 891 N N . PHE A 1 109 ? -17.720 -0.196 -3.568 1.00 97.75 109 PHE A N 1
ATOM 892 C CA . PHE A 1 109 ? -16.466 -0.776 -4.056 1.00 97.75 109 PHE A CA 1
ATOM 893 C C . PHE A 1 109 ? -16.679 -1.637 -5.309 1.00 97.75 109 PHE A C 1
ATOM 895 O O . PHE A 1 109 ? -15.986 -1.467 -6.309 1.00 97.75 109 PHE A O 1
ATOM 902 N N . LEU A 1 110 ? -17.655 -2.549 -5.283 1.00 97.75 110 LEU A N 1
ATOM 903 C CA . LEU A 1 110 ? -17.966 -3.392 -6.440 1.00 97.75 110 LEU A CA 1
ATOM 904 C C . LEU A 1 110 ? -18.470 -2.555 -7.620 1.00 97.75 110 LEU A C 1
ATOM 906 O O . LEU A 1 110 ? -18.077 -2.799 -8.758 1.00 97.75 110 LEU A O 1
ATOM 910 N N . PHE A 1 111 ? -19.297 -1.544 -7.351 1.00 96.38 111 PHE A N 1
ATOM 911 C CA . PHE A 1 111 ? -19.778 -0.614 -8.363 1.00 96.38 111 PHE A CA 1
ATOM 912 C C . PHE A 1 111 ? -18.626 0.149 -9.028 1.00 96.38 111 PHE A C 1
ATOM 914 O O . PHE A 1 111 ? -18.585 0.196 -10.255 1.00 96.38 111 PHE A O 1
ATOM 921 N N . THR A 1 112 ? -17.661 0.680 -8.266 1.00 95.88 112 THR A N 1
ATOM 922 C CA . THR A 1 112 ? -16.502 1.382 -8.841 1.00 95.88 112 THR A CA 1
ATOM 923 C C . THR A 1 112 ? -15.613 0.442 -9.651 1.00 95.88 112 THR A C 1
ATOM 925 O O . THR A 1 112 ? -15.224 0.807 -10.757 1.00 95.88 112 THR A O 1
ATOM 928 N N . VAL A 1 113 ? -15.368 -0.790 -9.178 1.00 96.19 113 VAL A N 1
ATOM 929 C CA . VAL A 1 113 ? -14.618 -1.796 -9.954 1.00 96.19 113 VAL A CA 1
ATOM 930 C C . VAL A 1 113 ? -15.306 -2.058 -11.293 1.00 96.19 113 VAL A C 1
ATOM 932 O O . VAL A 1 113 ? -14.651 -2.008 -12.331 1.00 96.19 113 VAL A O 1
ATOM 935 N N . LEU A 1 114 ? -16.618 -2.308 -11.291 1.00 95.88 114 LEU A N 1
ATOM 936 C CA . LEU A 1 114 ? -17.380 -2.606 -12.508 1.00 95.88 114 LEU A CA 1
ATOM 937 C C . LEU A 1 114 ? -17.435 -1.414 -13.467 1.00 95.88 114 LEU A C 1
ATOM 939 O O . LEU A 1 114 ? -17.210 -1.577 -14.666 1.00 95.88 114 LEU A O 1
ATOM 943 N N . MET A 1 115 ? -17.720 -0.221 -12.945 1.00 94.69 115 MET A N 1
ATOM 944 C CA . MET A 1 115 ? -17.828 1.007 -13.728 1.00 94.69 115 MET A CA 1
ATOM 945 C C . MET A 1 115 ? -16.492 1.365 -14.384 1.00 94.69 115 MET A C 1
ATOM 947 O O . MET A 1 115 ? -16.448 1.554 -15.599 1.00 94.69 115 MET A O 1
ATOM 951 N N . TYR A 1 116 ? -15.399 1.405 -13.614 1.00 94.38 116 TYR A N 1
ATOM 952 C CA . TYR A 1 116 ? -14.082 1.722 -14.163 1.00 94.38 116 TYR A CA 1
ATOM 953 C C . TYR A 1 116 ? -13.581 0.624 -15.098 1.00 94.38 116 TYR A C 1
ATOM 955 O O . TYR A 1 116 ? -13.042 0.953 -16.147 1.00 94.38 116 TYR A O 1
ATOM 963 N N . SER A 1 117 ? -13.824 -0.659 -14.793 1.00 94.94 117 SER A N 1
ATOM 964 C CA . SER A 1 117 ? -13.488 -1.755 -15.717 1.00 94.94 117 SER A CA 1
ATOM 965 C C . SER A 1 117 ? -14.209 -1.591 -17.050 1.00 94.94 117 SER A C 1
ATOM 967 O O . SER A 1 117 ? -13.581 -1.682 -18.099 1.00 94.94 117 SER A O 1
ATOM 969 N N . LYS A 1 118 ? -15.508 -1.274 -17.041 1.00 94.06 118 LYS A N 1
ATOM 970 C CA . LYS A 1 118 ? -16.250 -1.024 -18.282 1.00 94.06 118 LYS A CA 1
ATOM 971 C C . LYS A 1 118 ? -15.656 0.140 -19.087 1.00 94.06 118 LYS A C 1
ATOM 973 O O . LYS A 1 118 ? -15.605 0.049 -20.308 1.00 94.06 118 LYS A O 1
ATOM 978 N N . GLY A 1 119 ? -15.207 1.201 -18.415 1.00 91.25 119 GLY A N 1
ATOM 979 C CA . GLY A 1 119 ? -14.529 2.333 -19.052 1.00 91.25 119 GLY A CA 1
ATOM 980 C C . GLY A 1 119 ? -13.169 1.949 -19.639 1.00 91.25 119 GLY A C 1
ATOM 981 O O . GLY A 1 119 ? -12.963 2.081 -20.842 1.00 91.25 119 GLY A O 1
ATOM 982 N N . ALA A 1 120 ? -12.269 1.402 -18.820 1.00 93.12 120 ALA A N 1
ATOM 983 C CA . ALA A 1 120 ? -10.910 1.065 -19.238 1.00 93.12 120 ALA A CA 1
ATOM 984 C C . ALA A 1 120 ? -10.874 0.009 -20.351 1.00 93.12 120 ALA A C 1
ATOM 986 O O . ALA A 1 120 ? -10.032 0.082 -21.237 1.00 93.12 120 ALA A O 1
ATOM 987 N N . PHE A 1 121 ? -11.786 -0.968 -20.336 1.00 95.38 121 PHE A N 1
ATOM 988 C CA . PHE A 1 121 ? -11.859 -2.031 -21.345 1.00 95.38 121 PHE A CA 1
ATOM 989 C C . PHE A 1 121 ? -12.776 -1.697 -22.532 1.00 95.38 121 PHE A C 1
ATOM 991 O O . PHE A 1 121 ? -13.080 -2.579 -23.333 1.00 95.38 121 PHE A O 1
ATOM 998 N N . SER A 1 122 ? -13.211 -0.440 -22.676 1.00 95.44 122 SER A N 1
ATOM 999 C CA . SER A 1 122 ? -13.970 -0.009 -23.860 1.00 95.44 122 SER A CA 1
ATOM 1000 C C . SER A 1 122 ? -13.127 -0.004 -25.146 1.00 95.44 122 SER A C 1
ATOM 1002 O O . SER A 1 122 ? -13.683 -0.088 -26.237 1.00 95.44 122 SER A O 1
ATOM 1004 N N . TYR A 1 123 ? -11.797 0.009 -25.016 1.00 93.06 123 TYR A N 1
ATOM 1005 C CA . TYR A 1 123 ? -10.824 -0.121 -26.101 1.00 93.06 123 TYR A CA 1
ATOM 1006 C C . TYR A 1 123 ? -9.689 -1.094 -25.709 1.00 93.06 123 TYR A C 1
ATOM 1008 O O . TYR A 1 123 ? -9.381 -1.248 -24.520 1.00 93.06 123 TYR A O 1
ATOM 1016 N N . PRO A 1 124 ? -9.052 -1.779 -26.679 1.00 94.50 124 PRO A N 1
ATOM 1017 C CA . PRO A 1 124 ? -8.052 -2.813 -26.400 1.00 94.50 124 PRO A CA 1
ATOM 1018 C C . PRO A 1 124 ? -6.627 -2.286 -26.159 1.00 94.50 124 PRO A C 1
ATOM 1020 O O . PRO A 1 124 ? -5.791 -3.047 -25.687 1.00 94.50 124 PRO A O 1
ATOM 1023 N N . TRP A 1 125 ? -6.323 -1.023 -26.469 1.00 94.00 125 TRP A N 1
ATOM 1024 C CA . TRP A 1 125 ? -4.989 -0.424 -26.286 1.00 94.00 125 TRP A CA 1
ATOM 1025 C C . TRP A 1 125 ? -4.870 0.365 -24.974 1.00 94.00 125 TRP A C 1
ATOM 1027 O O . TRP A 1 125 ? -5.861 0.562 -24.274 1.00 94.00 125 TRP A O 1
ATOM 1037 N N . LEU A 1 126 ? -3.659 0.789 -24.613 1.00 94.38 126 LEU A N 1
ATOM 1038 C CA . LEU A 1 126 ? -3.423 1.714 -23.501 1.00 94.38 126 LEU A CA 1
ATOM 1039 C C . LEU A 1 126 ? -3.544 3.167 -23.966 1.00 94.38 126 LEU A C 1
ATOM 1041 O O . LEU A 1 126 ? -3.284 3.465 -25.131 1.00 94.38 126 LEU A O 1
ATOM 1045 N N . GLU A 1 127 ? -3.914 4.061 -23.056 1.00 90.00 127 GLU A N 1
ATOM 1046 C CA . GLU A 1 127 ? -3.923 5.501 -23.296 1.00 90.00 127 GLU A CA 1
ATOM 1047 C C . GLU A 1 127 ? -2.501 6.029 -23.548 1.00 90.00 127 GLU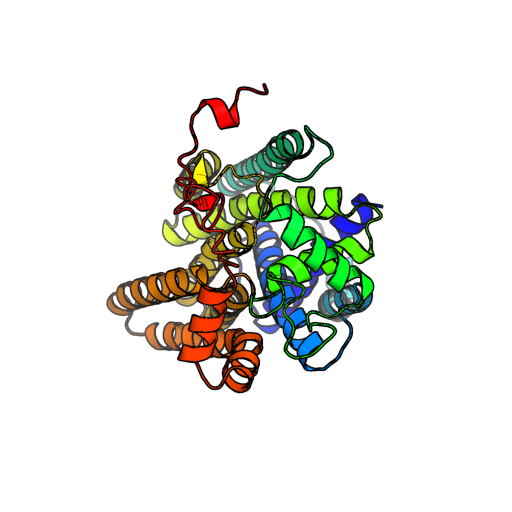 A C 1
ATOM 1049 O O . GLU A 1 127 ? -1.518 5.484 -23.039 1.00 90.00 127 GLU A O 1
ATOM 1054 N N . ASP A 1 128 ? -2.387 7.098 -24.335 1.00 84.94 128 ASP A N 1
ATOM 1055 C CA . ASP A 1 128 ? -1.096 7.699 -24.674 1.00 84.94 128 ASP A CA 1
ATOM 1056 C C . ASP A 1 128 ? -0.359 8.241 -23.431 1.00 84.94 128 ASP A C 1
ATOM 1058 O O . ASP A 1 128 ? -0.968 8.747 -22.484 1.00 84.94 128 ASP A O 1
ATOM 1062 N N . GLY A 1 129 ? 0.978 8.180 -23.456 1.00 88.75 129 GLY A N 1
ATOM 1063 C CA . GLY A 1 129 ? 1.850 8.702 -22.396 1.00 88.75 129 GLY A CA 1
ATOM 1064 C C . GLY A 1 129 ? 2.213 7.662 -21.332 1.00 88.75 129 GLY A C 1
ATOM 1065 O O . GLY A 1 129 ? 2.685 6.573 -21.663 1.00 88.75 129 GLY A O 1
ATOM 1066 N N . ASP A 1 130 ? 2.014 8.015 -20.057 1.00 90.06 130 ASP A N 1
ATOM 1067 C CA . ASP A 1 130 ? 2.439 7.242 -18.879 1.00 90.06 130 ASP A CA 1
ATOM 1068 C C . ASP A 1 130 ? 2.095 5.734 -18.939 1.00 90.06 130 ASP A C 1
ATOM 1070 O O . ASP A 1 130 ? 2.966 4.929 -18.592 1.00 90.06 130 ASP A O 1
ATOM 1074 N N . PRO A 1 131 ? 0.901 5.295 -19.403 1.00 94.19 131 PRO A N 1
ATOM 1075 C CA . PRO A 1 131 ? 0.553 3.873 -19.436 1.00 94.19 131 PRO A CA 1
ATOM 1076 C C . PRO A 1 131 ? 1.504 3.009 -20.273 1.00 94.19 131 PRO A C 1
ATOM 1078 O O . PRO A 1 131 ? 1.848 1.902 -19.857 1.00 94.19 131 PRO A O 1
ATOM 1081 N N . TRP A 1 132 ? 1.955 3.501 -21.432 1.00 93.62 132 TRP A N 1
ATOM 1082 C CA . TRP A 1 132 ? 2.883 2.764 -22.296 1.00 93.62 132 TRP A CA 1
ATOM 1083 C C . TRP A 1 132 ? 4.273 2.643 -21.673 1.00 93.62 132 TRP A C 1
ATOM 1085 O O . TRP A 1 132 ? 4.904 1.591 -21.766 1.00 93.62 132 TRP A O 1
ATOM 1095 N N . THR A 1 133 ? 4.730 3.681 -20.979 1.00 92.50 133 THR A N 1
ATOM 1096 C CA . THR A 1 133 ? 6.010 3.652 -20.265 1.00 92.50 133 THR A CA 1
ATOM 1097 C C . THR A 1 133 ? 5.956 2.705 -19.064 1.00 92.50 133 THR A C 1
ATOM 1099 O O . THR A 1 133 ? 6.873 1.905 -18.880 1.00 92.50 133 THR A O 1
ATOM 1102 N N . HIS A 1 134 ? 4.854 2.708 -18.306 1.00 95.38 134 HIS A N 1
ATOM 1103 C CA . HIS A 1 134 ? 4.608 1.723 -17.246 1.00 95.38 134 HIS A CA 1
ATOM 1104 C C . HIS A 1 134 ? 4.539 0.291 -17.800 1.00 95.38 134 HIS A C 1
ATOM 1106 O O . HIS A 1 134 ? 5.048 -0.639 -17.177 1.00 95.38 134 HIS A O 1
ATOM 1112 N N . LEU A 1 135 ? 3.956 0.082 -18.988 1.00 96.44 135 LEU A N 1
ATOM 1113 C CA . LEU A 1 135 ? 3.927 -1.237 -19.628 1.00 96.44 135 LEU A CA 1
ATOM 1114 C C . LEU A 1 135 ? 5.333 -1.795 -19.854 1.00 96.44 135 LEU A C 1
ATOM 1116 O O . LEU A 1 135 ? 5.551 -2.978 -19.591 1.00 96.44 135 LEU A O 1
ATOM 1120 N N . MET A 1 136 ? 6.280 -0.969 -20.312 1.00 95.38 136 MET A N 1
ATOM 1121 C CA . MET A 1 136 ? 7.665 -1.402 -20.525 1.00 95.38 136 MET A CA 1
ATOM 1122 C C . MET A 1 136 ? 8.314 -1.858 -19.215 1.00 95.38 136 MET A C 1
ATOM 1124 O O . MET A 1 136 ? 8.876 -2.953 -19.166 1.00 95.38 136 MET A O 1
ATOM 1128 N N . GLY A 1 137 ? 8.162 -1.075 -18.142 1.00 95.44 137 GLY A N 1
ATOM 1129 C CA . GLY A 1 137 ? 8.703 -1.426 -16.830 1.00 95.44 137 GLY A CA 1
ATOM 1130 C C . GLY A 1 137 ? 8.070 -2.692 -16.243 1.00 95.44 137 GLY A C 1
ATOM 1131 O O . GLY A 1 137 ? 8.758 -3.625 -15.825 1.00 95.44 137 GLY A O 1
ATOM 1132 N N . VAL A 1 138 ? 6.742 -2.795 -16.304 1.00 97.50 138 VAL A N 1
ATOM 1133 C CA . VAL A 1 138 ? 5.990 -3.983 -15.869 1.00 97.50 138 VAL A CA 1
ATOM 1134 C C . VAL A 1 138 ? 6.403 -5.230 -16.648 1.00 97.50 138 VAL A C 1
ATOM 1136 O O . VAL A 1 138 ? 6.547 -6.303 -16.055 1.00 97.50 138 VAL A O 1
ATOM 1139 N N . LYS A 1 139 ? 6.609 -5.108 -17.964 1.00 97.19 139 LYS A N 1
ATOM 1140 C CA . LYS A 1 139 ? 7.065 -6.212 -18.813 1.00 97.19 139 LYS A CA 1
ATOM 1141 C C . LYS A 1 139 ? 8.461 -6.671 -18.408 1.00 97.19 139 LYS A C 1
ATOM 1143 O O . LYS A 1 139 ? 8.639 -7.862 -18.166 1.00 97.19 139 LYS A O 1
ATOM 1148 N N . TYR A 1 140 ? 9.391 -5.731 -18.252 1.00 96.75 140 TYR A N 1
ATOM 1149 C CA . TYR A 1 140 ? 10.757 -6.003 -17.817 1.00 96.75 140 TYR A CA 1
ATOM 1150 C C . TYR A 1 140 ? 10.793 -6.724 -16.464 1.00 96.75 140 TYR A C 1
ATOM 1152 O O . TYR A 1 140 ? 11.315 -7.832 -16.368 1.00 96.75 140 TYR A O 1
ATOM 1160 N N . ILE A 1 141 ? 10.129 -6.183 -15.437 1.00 97.6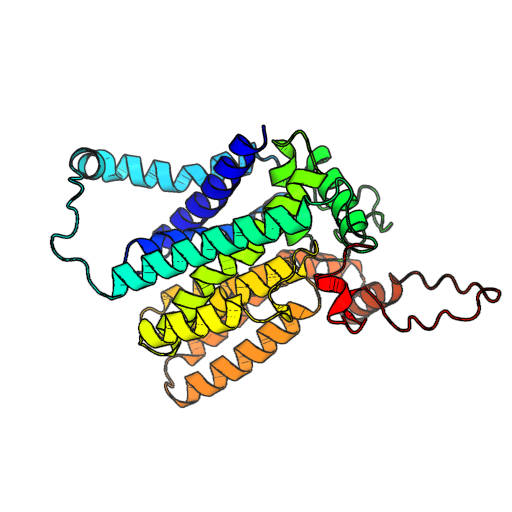9 141 ILE A N 1
ATOM 1161 C CA . ILE A 1 141 ? 10.079 -6.805 -14.101 1.00 97.69 141 ILE A CA 1
ATOM 1162 C C . ILE A 1 141 ? 9.411 -8.187 -14.159 1.00 97.69 141 ILE A C 1
ATOM 1164 O O . ILE A 1 141 ? 9.795 -9.115 -13.443 1.00 97.69 141 ILE A O 1
ATOM 1168 N N . SER A 1 142 ? 8.392 -8.349 -15.004 1.00 98.06 142 SER A N 1
ATOM 1169 C CA . SER A 1 142 ? 7.709 -9.628 -15.186 1.00 98.06 142 SER A CA 1
ATOM 1170 C C . SER A 1 142 ? 8.616 -10.700 -15.793 1.00 98.06 142 SER A C 1
ATOM 1172 O O . SER A 1 142 ? 8.408 -11.879 -15.496 1.00 98.06 142 SER A O 1
ATOM 1174 N N . GLU A 1 143 ? 9.573 -10.336 -16.642 1.00 97.19 143 GLU A N 1
ATOM 1175 C CA . GLU A 1 143 ? 10.474 -11.267 -17.332 1.00 97.19 143 GLU A CA 1
ATOM 1176 C C . GLU A 1 143 ? 11.762 -11.482 -16.539 1.00 97.19 143 GLU A C 1
ATOM 1178 O O . GLU A 1 143 ? 12.040 -12.610 -16.130 1.00 97.19 143 GLU A O 1
ATOM 1183 N N . GLU A 1 144 ? 12.456 -10.395 -16.211 1.00 97.56 144 GLU A N 1
ATOM 1184 C CA . GLU A 1 144 ? 13.772 -10.398 -15.563 1.00 97.56 144 GLU A CA 1
ATOM 1185 C C . GLU A 1 144 ? 13.701 -10.513 -14.037 1.00 97.56 144 GLU A C 1
ATOM 1187 O O . GLU A 1 144 ? 14.706 -10.748 -13.367 1.00 97.56 144 GLU A O 1
ATOM 1192 N N . LYS A 1 145 ? 12.500 -10.383 -13.455 1.00 97.94 145 LYS A N 1
ATOM 1193 C CA . LYS A 1 145 ? 12.262 -10.521 -12.007 1.00 97.94 145 LYS A CA 1
ATOM 1194 C C . LYS A 1 145 ? 13.112 -9.554 -11.180 1.00 97.94 145 LYS A C 1
ATOM 1196 O O . LYS A 1 145 ? 13.509 -9.880 -10.061 1.00 97.94 145 LYS A O 1
ATOM 1201 N N . THR A 1 146 ? 13.386 -8.365 -11.702 1.00 97.38 146 THR A N 1
ATOM 1202 C CA . THR A 1 146 ? 14.201 -7.358 -11.024 1.00 97.38 146 THR A CA 1
ATOM 1203 C C . THR A 1 146 ? 13.714 -5.946 -11.319 1.00 97.38 146 THR A C 1
ATOM 1205 O O . THR A 1 146 ? 13.104 -5.725 -12.360 1.00 97.38 146 THR A O 1
ATOM 1208 N N . VAL A 1 147 ? 13.961 -5.013 -10.394 1.00 95.25 147 VAL A N 1
ATOM 1209 C CA . VAL A 1 147 ? 13.725 -3.569 -10.591 1.00 95.25 147 VAL A CA 1
ATOM 1210 C C . VAL A 1 147 ? 15.027 -2.808 -10.843 1.00 95.25 147 VAL A C 1
ATOM 1212 O O . VAL A 1 147 ? 15.017 -1.591 -10.879 1.00 95.25 147 VAL A O 1
ATOM 1215 N N . PHE A 1 148 ? 16.154 -3.498 -11.001 1.00 92.38 148 PHE A N 1
ATOM 1216 C CA . PHE A 1 148 ? 17.391 -2.866 -11.451 1.00 92.38 148 PHE A CA 1
ATOM 1217 C C . PHE A 1 148 ? 17.491 -2.900 -12.970 1.00 92.38 148 PHE A C 1
ATOM 1219 O O . PHE A 1 148 ? 17.199 -3.929 -13.585 1.00 92.38 148 PHE A O 1
ATOM 1226 N N . GLU A 1 149 ? 17.917 -1.783 -13.547 1.00 86.50 149 GLU A N 1
ATOM 1227 C CA . GLU A 1 149 ? 18.215 -1.623 -14.970 1.00 86.50 149 GLU A CA 1
ATOM 1228 C C . GLU A 1 149 ? 19.266 -2.649 -15.448 1.00 86.50 149 GLU A C 1
ATOM 1230 O O . GLU A 1 149 ? 20.165 -3.025 -14.688 1.00 86.50 149 GLU A O 1
ATOM 1235 N N . PRO A 1 150 ? 19.186 -3.124 -16.706 1.00 84.06 150 PRO A N 1
ATOM 1236 C CA . PRO A 1 150 ? 20.107 -4.134 -17.231 1.00 84.06 150 PRO A CA 1
ATOM 1237 C C . PRO A 1 150 ? 21.525 -3.593 -17.466 1.00 84.06 150 PRO A C 1
ATOM 1239 O O . PRO A 1 150 ? 22.481 -4.371 -17.491 1.00 84.06 150 PRO A O 1
ATOM 1242 N N . VAL A 1 151 ? 21.671 -2.279 -17.662 1.00 80.56 151 VAL A N 1
ATOM 1243 C CA . VAL A 1 151 ? 22.962 -1.610 -17.849 1.00 80.56 151 VAL A CA 1
ATOM 1244 C C . VAL A 1 151 ? 23.051 -0.447 -16.874 1.00 80.56 151 VAL A C 1
ATOM 1246 O O . VAL A 1 151 ? 22.226 0.459 -16.903 1.00 80.56 151 VAL A O 1
ATOM 1249 N N . GLU A 1 152 ? 24.072 -0.468 -16.024 1.00 75.81 152 GLU A N 1
ATOM 1250 C CA . GLU A 1 152 ? 24.300 0.584 -15.037 1.00 75.81 152 GLU A CA 1
ATOM 1251 C C . GLU A 1 152 ? 24.544 1.939 -15.725 1.00 75.81 152 GLU A C 1
ATOM 1253 O O . GLU A 1 152 ? 25.379 2.053 -16.626 1.00 75.81 152 GLU A O 1
ATOM 1258 N N . GLY A 1 153 ? 23.808 2.967 -15.294 1.00 71.00 153 GLY A N 1
ATOM 1259 C CA . GLY A 1 153 ? 23.944 4.339 -15.793 1.00 71.00 153 GLY A CA 1
ATOM 1260 C C . GLY A 1 153 ? 23.234 4.637 -17.118 1.00 71.00 153 GLY A C 1
ATOM 1261 O O . GLY A 1 153 ? 23.451 5.714 -17.674 1.00 71.00 153 GLY A O 1
ATOM 1262 N N . ILE A 1 154 ? 22.412 3.717 -17.635 1.00 74.81 154 ILE A N 1
ATOM 1263 C CA . ILE A 1 154 ? 21.515 3.981 -18.765 1.00 74.81 154 ILE A CA 1
ATOM 1264 C C . ILE A 1 154 ? 20.078 3.820 -18.282 1.00 74.81 154 ILE A C 1
ATOM 1266 O O . ILE A 1 154 ? 19.696 2.721 -17.909 1.00 74.81 154 ILE A O 1
ATOM 1270 N N . ASP A 1 155 ? 19.290 4.891 -18.359 1.00 75.25 155 ASP A N 1
ATOM 1271 C CA . ASP A 1 155 ? 17.868 4.875 -18.005 1.00 75.25 155 ASP A CA 1
ATOM 1272 C C . ASP A 1 155 ? 17.044 4.321 -19.184 1.00 75.25 155 ASP A C 1
ATOM 1274 O O . ASP A 1 155 ? 16.612 5.070 -20.071 1.00 75.25 155 ASP A O 1
ATOM 1278 N N . TYR A 1 156 ? 16.830 3.004 -19.239 1.00 80.88 156 TYR A N 1
ATOM 1279 C CA . TYR A 1 156 ? 15.912 2.394 -20.207 1.00 80.88 156 TYR A CA 1
ATOM 1280 C C . TYR A 1 156 ? 14.452 2.534 -19.773 1.00 80.88 156 TYR A C 1
ATOM 1282 O O . TYR A 1 156 ? 13.561 2.636 -20.625 1.00 80.88 156 TYR A O 1
ATOM 1290 N N . PHE A 1 157 ? 14.190 2.534 -18.465 1.00 85.94 157 PHE A N 1
ATOM 1291 C CA . PHE A 1 157 ? 12.848 2.449 -17.907 1.00 85.94 157 PHE A CA 1
ATOM 1292 C C . PHE A 1 157 ? 12.580 3.590 -16.925 1.00 85.94 157 PHE A C 1
ATOM 1294 O O . PHE A 1 157 ? 12.733 3.459 -15.714 1.00 85.94 157 PHE A O 1
ATOM 1301 N N . PHE A 1 158 ? 12.029 4.686 -17.451 1.00 84.06 158 PHE A N 1
ATOM 1302 C CA . PHE A 1 158 ? 11.727 5.910 -16.695 1.00 84.06 158 PHE A CA 1
ATOM 1303 C C . PHE A 1 158 ? 10.955 5.704 -15.373 1.00 84.06 158 PHE A C 1
ATOM 1305 O O . PHE A 1 158 ? 11.111 6.503 -14.456 1.00 84.06 158 PHE A O 1
ATOM 1312 N N . TYR A 1 159 ? 10.113 4.667 -15.256 1.00 85.38 159 TYR A N 1
ATOM 1313 C CA . TYR A 1 159 ? 9.328 4.371 -14.043 1.00 85.38 159 TYR A CA 1
ATOM 1314 C C . TYR A 1 159 ? 9.921 3.277 -13.136 1.00 85.38 159 TYR A C 1
ATOM 1316 O O . TYR A 1 159 ? 9.251 2.829 -12.202 1.00 85.38 159 TYR A O 1
ATOM 1324 N N . ILE A 1 160 ? 11.174 2.882 -13.374 1.00 84.88 160 ILE A N 1
ATOM 1325 C CA . ILE A 1 160 ? 11.910 1.899 -12.570 1.00 84.88 160 ILE A CA 1
ATOM 1326 C C . ILE A 1 160 ? 13.142 2.511 -11.900 1.00 84.88 160 ILE A C 1
ATOM 1328 O O . ILE A 1 160 ? 13.348 2.255 -10.721 1.00 84.88 160 ILE A O 1
ATOM 1332 N N . ASP A 1 161 ? 13.950 3.280 -12.630 1.00 80.69 161 ASP A N 1
ATOM 1333 C CA . ASP A 1 161 ? 15.168 3.936 -12.140 1.00 80.69 161 ASP A CA 1
ATOM 1334 C C . ASP A 1 161 ? 15.342 5.230 -12.958 1.00 80.69 161 ASP A C 1
ATOM 1336 O O . ASP A 1 161 ? 15.194 5.182 -14.180 1.00 80.69 161 ASP A O 1
ATOM 1340 N N . PRO A 1 162 ? 15.502 6.423 -12.352 1.00 82.06 162 PRO A N 1
ATOM 1341 C CA . PRO A 1 162 ? 15.583 6.742 -10.917 1.00 82.06 162 PRO A CA 1
ATOM 1342 C C . PRO A 1 162 ? 14.260 6.619 -10.139 1.00 82.06 162 PRO A C 1
ATOM 1344 O O . PRO A 1 162 ? 14.234 6.717 -8.908 1.00 82.06 162 PRO A O 1
ATOM 1347 N N . TYR A 1 163 ? 13.130 6.432 -10.820 1.00 89.31 163 TYR A N 1
ATOM 1348 C CA . TYR A 1 163 ? 11.793 6.488 -10.221 1.00 89.31 163 TYR A CA 1
ATOM 1349 C C . TYR A 1 163 ? 11.503 5.329 -9.250 1.00 89.31 163 TYR A C 1
ATOM 1351 O O . TYR A 1 163 ? 11.860 4.202 -9.535 1.00 89.31 163 TYR A O 1
ATOM 1359 N N . PRO A 1 164 ? 10.798 5.535 -8.121 1.00 94.50 164 PRO A N 1
ATOM 1360 C CA . PRO A 1 164 ? 10.473 4.434 -7.214 1.00 94.50 164 PRO A CA 1
ATOM 1361 C C . PRO A 1 164 ? 9.632 3.329 -7.883 1.00 94.50 164 PRO A C 1
ATOM 1363 O O . PRO A 1 164 ? 8.513 3.605 -8.323 1.00 94.50 164 PRO A O 1
ATOM 1366 N N . PRO A 1 165 ? 10.083 2.063 -7.886 1.00 96.75 165 PRO A N 1
ATOM 1367 C CA . PRO A 1 165 ? 9.525 1.032 -8.758 1.00 96.75 165 PRO A CA 1
ATOM 1368 C C . PRO A 1 165 ? 8.268 0.371 -8.187 1.00 96.75 165 PRO A C 1
ATOM 1370 O O . PRO A 1 165 ? 7.787 -0.617 -8.728 1.00 96.75 165 PRO A O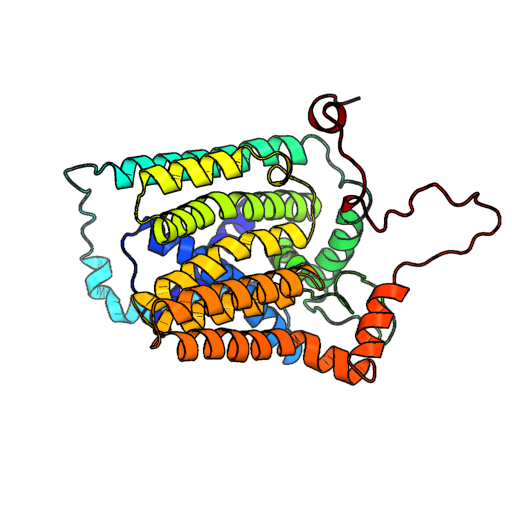 1
ATOM 1373 N N . GLY A 1 166 ? 7.723 0.841 -7.061 1.00 97.75 166 GLY A N 1
ATOM 1374 C CA . GLY A 1 166 ? 6.699 0.118 -6.305 1.00 97.75 166 GLY A CA 1
ATOM 1375 C C . GLY A 1 166 ? 5.436 -0.207 -7.106 1.00 97.75 166 GLY A C 1
ATOM 1376 O O . GLY A 1 166 ? 4.882 -1.297 -6.955 1.00 97.75 166 GLY A O 1
ATOM 1377 N N . PHE A 1 167 ? 4.988 0.708 -7.968 1.00 98.00 167 PHE A N 1
ATOM 1378 C CA . PHE A 1 167 ? 3.817 0.478 -8.818 1.00 98.00 167 PHE A CA 1
ATOM 1379 C C . PHE A 1 167 ? 4.093 -0.588 -9.887 1.00 98.00 167 PHE A C 1
ATOM 1381 O O . PHE A 1 167 ? 3.393 -1.602 -9.936 1.00 98.00 167 PHE A O 1
ATOM 1388 N N . ASP A 1 168 ? 5.156 -0.405 -10.669 1.00 98.19 168 ASP A N 1
ATOM 1389 C CA . ASP A 1 168 ? 5.535 -1.310 -11.759 1.00 98.19 168 ASP A CA 1
ATOM 1390 C C . ASP A 1 168 ? 5.954 -2.679 -11.226 1.00 98.19 168 ASP A C 1
ATOM 1392 O O . ASP A 1 168 ? 5.647 -3.704 -11.824 1.00 98.19 168 ASP A O 1
ATOM 1396 N N . MET A 1 169 ? 6.564 -2.729 -10.044 1.00 98.50 169 MET A N 1
ATOM 1397 C CA . MET A 1 169 ? 6.909 -3.965 -9.357 1.00 98.50 169 MET A CA 1
ATOM 1398 C C . MET A 1 169 ? 5.674 -4.772 -8.973 1.00 98.50 169 MET A C 1
ATOM 1400 O O . MET A 1 169 ? 5.623 -5.977 -9.226 1.00 98.50 169 MET A O 1
ATOM 1404 N N . LEU A 1 170 ? 4.667 -4.131 -8.373 1.00 98.56 170 LEU A N 1
ATOM 1405 C CA . LEU A 1 170 ? 3.416 -4.803 -8.028 1.00 98.56 170 LEU A CA 1
ATOM 1406 C C . LEU A 1 170 ? 2.762 -5.403 -9.275 1.00 98.56 170 LEU A C 1
ATOM 1408 O O . LEU A 1 170 ? 2.430 -6.590 -9.289 1.00 98.56 170 LEU A O 1
ATOM 1412 N N . LEU A 1 171 ? 2.610 -4.599 -10.327 1.00 98.44 171 LEU A N 1
ATOM 1413 C CA . LEU A 1 171 ? 1.970 -5.030 -11.569 1.00 98.44 171 LEU A CA 1
ATOM 1414 C C . LEU A 1 171 ? 2.820 -6.051 -12.335 1.00 98.44 171 LEU A C 1
ATOM 1416 O O . LEU A 1 171 ? 2.271 -7.006 -12.880 1.00 98.44 171 LEU A O 1
ATOM 1420 N N . GLY A 1 172 ? 4.144 -5.912 -12.308 1.00 98.31 172 GLY A N 1
ATOM 1421 C CA . GLY A 1 172 ? 5.110 -6.829 -12.906 1.00 98.31 172 GLY A CA 1
ATOM 1422 C C . GLY A 1 172 ? 5.020 -8.217 -12.295 1.00 98.31 172 GLY A C 1
ATOM 1423 O O . GLY A 1 172 ? 4.934 -9.195 -13.032 1.00 98.31 172 GLY A O 1
ATOM 1424 N N . VAL A 1 173 ? 4.939 -8.320 -10.963 1.00 98.50 173 VAL A N 1
ATOM 1425 C CA . VAL A 1 173 ? 4.732 -9.604 -10.270 1.00 98.50 173 VAL A CA 1
ATOM 1426 C C . VAL A 1 173 ? 3.357 -10.198 -10.582 1.00 98.50 173 VAL A C 1
ATOM 1428 O O . VAL A 1 173 ? 3.260 -11.410 -10.788 1.00 98.50 173 VAL A O 1
ATOM 1431 N N . MET A 1 174 ? 2.299 -9.380 -10.664 1.00 98.19 174 MET A N 1
ATOM 1432 C CA . MET A 1 174 ? 0.971 -9.874 -11.060 1.00 98.19 174 MET A CA 1
ATOM 1433 C C . MET A 1 174 ? 1.010 -10.423 -12.493 1.00 98.19 174 MET A C 1
ATOM 1435 O O . MET A 1 174 ? 0.496 -11.511 -12.764 1.00 98.19 174 MET A O 1
ATOM 1439 N N . ASN A 1 175 ? 1.673 -9.719 -13.412 1.00 98.12 175 ASN A N 1
ATOM 1440 C CA . ASN A 1 175 ? 1.747 -10.102 -14.818 1.00 98.12 175 ASN A CA 1
ATOM 1441 C C . ASN A 1 175 ? 2.437 -11.457 -15.045 1.00 98.12 175 ASN A C 1
ATOM 1443 O O . ASN A 1 175 ? 2.112 -12.143 -16.005 1.00 98.12 175 ASN A O 1
ATOM 1447 N N . GLN A 1 176 ? 3.306 -11.914 -14.138 1.00 98.00 176 GLN A N 1
ATOM 1448 C CA . GLN A 1 176 ? 3.999 -13.210 -14.265 1.00 98.00 176 GLN A CA 1
ATOM 1449 C C . GLN A 1 176 ? 3.057 -14.419 -14.307 1.00 98.00 176 GLN A C 1
ATOM 1451 O O . GLN A 1 176 ? 3.468 -15.506 -14.709 1.00 98.00 176 GLN A O 1
ATOM 1456 N N . THR A 1 177 ? 1.815 -14.245 -13.847 1.00 97.06 177 THR A N 1
ATOM 1457 C CA . THR A 1 177 ? 0.762 -15.273 -13.876 1.00 97.06 177 THR A CA 1
ATOM 1458 C C . THR A 1 177 ? -0.394 -14.912 -14.813 1.00 97.06 177 THR A C 1
ATOM 1460 O O . THR A 1 177 ? -1.393 -15.632 -14.876 1.00 97.06 177 THR A O 1
ATOM 1463 N N . SER A 1 178 ? -0.254 -13.812 -15.559 1.00 95.12 178 SER A N 1
ATOM 1464 C CA . SER A 1 178 ? -1.179 -13.370 -16.600 1.00 95.12 178 SER A CA 1
ATOM 1465 C C . SER A 1 178 ? -0.613 -13.671 -17.987 1.00 95.12 178 SER A C 1
ATOM 1467 O O . SER A 1 178 ? 0.591 -13.588 -18.208 1.00 95.12 178 SER A O 1
ATOM 1469 N N . GLY A 1 179 ? -1.488 -13.984 -18.943 1.00 92.75 179 GLY A N 1
ATOM 1470 C CA . GLY A 1 179 ? -1.121 -14.020 -20.363 1.00 92.75 179 GLY A CA 1
ATOM 1471 C C . GLY A 1 179 ? -1.239 -12.656 -21.052 1.00 92.75 179 GLY A C 1
ATOM 1472 O O . GLY A 1 179 ? -0.851 -12.531 -22.209 1.00 92.75 179 GLY A O 1
ATOM 1473 N N . ASP A 1 180 ? -1.788 -11.653 -20.360 1.00 97.25 180 ASP A N 1
ATOM 1474 C CA . ASP A 1 180 ? -2.165 -10.361 -20.930 1.00 97.25 180 ASP A CA 1
ATOM 1475 C C . ASP A 1 180 ? -1.710 -9.212 -20.015 1.00 97.25 180 ASP A C 1
ATOM 1477 O O . ASP A 1 180 ? -2.212 -9.022 -18.897 1.00 97.25 180 ASP A O 1
ATOM 1481 N N . ILE A 1 181 ? -0.730 -8.448 -20.503 1.00 97.31 181 ILE A N 1
ATOM 1482 C CA . ILE A 1 181 ? -0.155 -7.302 -19.795 1.00 97.31 181 ILE A CA 1
ATOM 1483 C C . ILE A 1 181 ? -1.077 -6.084 -19.806 1.00 97.31 181 ILE A C 1
ATOM 1485 O O . ILE A 1 181 ? -1.160 -5.382 -18.800 1.00 97.31 181 ILE A O 1
ATOM 1489 N N . VAL A 1 182 ? -1.822 -5.862 -20.892 1.00 97.31 182 VAL A N 1
ATOM 1490 C CA . VAL A 1 182 ? -2.771 -4.746 -20.990 1.00 97.31 182 VAL A CA 1
ATOM 1491 C C . VAL A 1 182 ? -3.906 -4.965 -20.000 1.00 97.31 182 VAL A C 1
ATOM 1493 O O . VAL A 1 182 ? -4.254 -4.054 -19.246 1.00 97.31 182 VAL A O 1
ATOM 1496 N N . TRP A 1 183 ? -4.427 -6.193 -19.935 1.00 97.56 183 TRP A N 1
ATOM 1497 C CA . TRP A 1 183 ? -5.416 -6.567 -18.930 1.00 97.56 183 TRP A CA 1
ATOM 1498 C C . TRP A 1 183 ? -4.882 -6.364 -17.512 1.00 97.56 183 TRP A C 1
ATOM 1500 O O . TRP A 1 183 ? -5.573 -5.766 -16.687 1.00 97.56 183 TRP A O 1
ATOM 1510 N N . THR A 1 184 ? -3.648 -6.804 -17.237 1.00 97.88 184 THR A N 1
ATOM 1511 C CA . THR A 1 184 ? -3.017 -6.654 -15.915 1.00 97.88 184 THR A CA 1
ATOM 1512 C C . THR A 1 184 ? -2.938 -5.183 -15.507 1.00 97.88 184 THR A C 1
ATOM 1514 O O . THR A 1 184 ? -3.409 -4.823 -14.428 1.00 97.88 184 THR A O 1
ATOM 1517 N N . LEU A 1 185 ? -2.405 -4.321 -16.374 1.00 97.62 185 LEU A N 1
ATOM 1518 C CA . LEU A 1 185 ? -2.269 -2.890 -16.098 1.00 97.62 185 LEU A CA 1
ATOM 1519 C C . LEU A 1 185 ? -3.630 -2.234 -15.838 1.00 97.62 185 LEU A C 1
ATOM 1521 O O . LEU A 1 185 ? -3.819 -1.604 -14.795 1.00 97.62 185 LEU A O 1
ATOM 1525 N N . LYS A 1 186 ? -4.596 -2.425 -16.747 1.00 97.25 186 LYS A N 1
ATOM 1526 C CA . LYS A 1 186 ? -5.933 -1.825 -16.636 1.00 97.25 186 LYS A CA 1
ATOM 1527 C C . LYS A 1 186 ? -6.653 -2.307 -15.381 1.00 97.25 186 LYS A C 1
ATOM 1529 O O . LYS A 1 186 ? -7.064 -1.502 -14.544 1.00 97.25 186 LYS A O 1
ATOM 153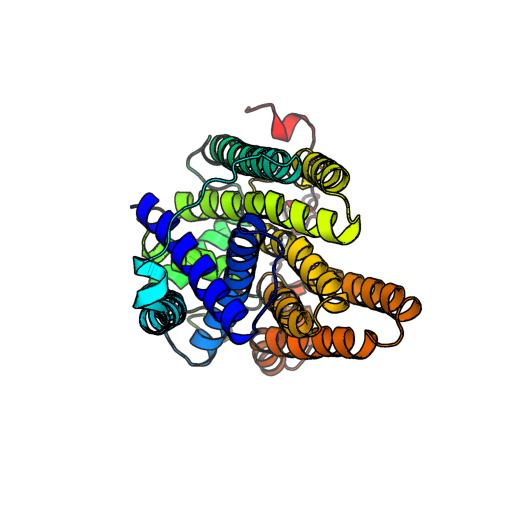4 N N . PHE A 1 187 ? -6.790 -3.621 -15.224 1.00 97.62 187 PHE A N 1
ATOM 1535 C CA . PHE A 1 187 ? -7.616 -4.196 -14.169 1.00 97.62 187 PHE A CA 1
ATOM 1536 C C . PHE A 1 187 ? -7.049 -3.936 -12.772 1.00 97.62 187 PHE A C 1
ATOM 1538 O O . PHE A 1 187 ? -7.795 -3.535 -11.876 1.00 97.62 187 PHE A O 1
ATOM 1545 N N . PHE A 1 188 ? -5.742 -4.118 -12.559 1.00 97.88 188 PHE A N 1
ATOM 1546 C CA . PHE A 1 188 ? -5.173 -3.896 -11.229 1.00 97.88 188 PHE A CA 1
ATOM 1547 C C . PHE A 1 188 ? -5.089 -2.420 -10.859 1.00 97.88 188 PHE A C 1
ATOM 1549 O O . PHE A 1 188 ? -5.325 -2.099 -9.695 1.00 97.88 188 PHE A O 1
ATOM 1556 N N . ASN A 1 189 ? -4.858 -1.512 -11.813 1.00 97.50 189 ASN A N 1
ATOM 1557 C CA . ASN A 1 189 ? -4.977 -0.078 -11.544 1.00 97.50 189 ASN A CA 1
ATOM 1558 C C . ASN A 1 189 ? -6.391 0.270 -11.040 1.00 97.50 189 ASN A C 1
ATOM 1560 O O . ASN A 1 189 ? -6.546 0.882 -9.984 1.00 97.50 189 ASN A O 1
ATOM 1564 N N . ILE A 1 190 ? -7.430 -0.222 -11.723 1.00 97.00 190 ILE A N 1
ATOM 1565 C CA . ILE A 1 190 ? -8.836 -0.046 -11.325 1.00 97.00 190 ILE A CA 1
ATOM 1566 C C . ILE A 1 190 ? -9.128 -0.640 -9.945 1.00 97.00 190 ILE A C 1
ATOM 1568 O O . ILE A 1 190 ? -9.825 -0.024 -9.129 1.00 97.00 190 ILE A O 1
ATOM 1572 N N . LEU A 1 191 ? -8.615 -1.842 -9.679 1.00 97.81 191 LEU A N 1
ATOM 1573 C CA . LEU A 1 191 ? -8.796 -2.517 -8.400 1.00 97.81 191 LEU A CA 1
ATOM 1574 C C . LEU A 1 191 ? -8.157 -1.715 -7.261 1.00 97.81 191 LEU A C 1
ATOM 1576 O O . LEU A 1 191 ? -8.798 -1.522 -6.229 1.00 97.81 191 LEU A O 1
ATOM 1580 N N . ILE A 1 192 ? -6.936 -1.211 -7.461 1.00 97.75 192 ILE A N 1
ATOM 1581 C CA . ILE A 1 192 ? -6.216 -0.368 -6.498 1.00 97.75 192 ILE A CA 1
ATOM 1582 C C . ILE A 1 192 ? -7.017 0.904 -6.201 1.00 97.75 192 ILE A C 1
ATOM 1584 O O . ILE A 1 192 ? -7.313 1.167 -5.037 1.00 97.75 192 ILE A O 1
ATOM 1588 N N . ILE A 1 193 ? -7.451 1.637 -7.232 1.00 96.44 193 ILE A N 1
ATOM 1589 C CA . ILE A 1 193 ? -8.269 2.853 -7.067 1.00 96.44 193 ILE A CA 1
ATOM 1590 C C . ILE A 1 193 ? -9.565 2.532 -6.318 1.00 96.44 193 ILE A C 1
ATOM 1592 O O . ILE A 1 193 ? -9.963 3.243 -5.397 1.00 96.44 193 ILE A O 1
ATOM 1596 N N . SER A 1 194 ? -10.215 1.419 -6.656 1.00 97.38 194 SER A N 1
ATOM 1597 C CA . SER A 1 194 ? -11.454 1.014 -5.995 1.00 97.38 194 SER A CA 1
ATOM 1598 C C . SER A 1 194 ? -11.234 0.641 -4.527 1.00 97.38 194 SER A C 1
ATOM 1600 O O . SER A 1 194 ? -12.069 0.971 -3.688 1.00 97.38 194 SER A O 1
ATOM 1602 N N . LEU A 1 195 ? -10.107 0.016 -4.165 1.00 98.12 195 LEU A N 1
ATOM 1603 C CA . LEU A 1 195 ? -9.776 -0.314 -2.770 1.00 98.12 195 LEU A CA 1
ATOM 1604 C C . LEU A 1 195 ? -9.671 0.926 -1.868 1.00 98.12 195 LEU A C 1
ATOM 1606 O O . LEU A 1 195 ? -9.915 0.829 -0.662 1.00 98.12 195 LEU A O 1
ATOM 1610 N N . ALA A 1 196 ? -9.412 2.110 -2.426 1.00 97.56 196 ALA A N 1
ATOM 1611 C CA . ALA A 1 196 ? -9.454 3.344 -1.652 1.00 97.56 196 ALA A CA 1
ATOM 1612 C C . ALA A 1 196 ? -10.864 3.693 -1.127 1.00 97.56 196 ALA A C 1
ATOM 1614 O O . ALA A 1 196 ? -10.962 4.412 -0.130 1.00 97.56 196 ALA A O 1
ATOM 1615 N N . ILE A 1 197 ? -11.949 3.143 -1.696 1.00 98.19 197 ILE A N 1
ATOM 1616 C CA . ILE A 1 197 ? -13.328 3.302 -1.191 1.00 98.19 197 ILE A CA 1
ATOM 1617 C C . ILE A 1 197 ? -13.486 2.734 0.234 1.00 98.19 197 ILE A C 1
ATOM 1619 O O . ILE A 1 197 ? -13.773 3.511 1.157 1.00 98.19 197 ILE A O 1
ATOM 1623 N N . PRO A 1 198 ? -13.269 1.424 0.485 1.00 98.56 198 PRO A N 1
ATOM 1624 C CA . PRO A 1 198 ? -13.344 0.877 1.834 1.00 98.56 198 PRO A CA 1
ATOM 1625 C C . PRO A 1 198 ? -12.271 1.462 2.759 1.00 98.56 198 PRO A C 1
ATOM 1627 O O . PRO A 1 198 ? -12.570 1.730 3.923 1.00 98.56 198 PRO A O 1
ATOM 1630 N N . PHE A 1 199 ? -11.056 1.747 2.273 1.00 98.62 199 PHE A N 1
ATOM 1631 C CA . PHE A 1 199 ? -10.020 2.375 3.109 1.00 98.62 199 PHE A CA 1
ATOM 1632 C C . PHE A 1 199 ? -10.451 3.755 3.610 1.00 98.62 199 PHE A C 1
ATOM 1634 O O . PHE A 1 199 ? -10.304 4.064 4.795 1.00 98.62 199 PHE A O 1
ATOM 1641 N N . SER A 1 200 ? -11.056 4.561 2.737 1.00 98.56 200 SER A N 1
ATOM 1642 C CA . SER A 1 200 ? -11.572 5.882 3.095 1.00 98.56 200 SER A CA 1
ATOM 1643 C C . SER A 1 200 ? -12.747 5.795 4.061 1.00 98.56 200 SER A C 1
ATOM 1645 O O . SER A 1 200 ? -12.833 6.608 4.977 1.00 98.56 200 SER A O 1
ATOM 1647 N N . TYR A 1 201 ? -13.609 4.779 3.939 1.00 98.62 201 TYR A N 1
ATOM 1648 C CA . TYR A 1 201 ? -14.669 4.539 4.924 1.00 98.62 201 TYR A CA 1
ATOM 1649 C C . TYR A 1 201 ? -14.105 4.297 6.324 1.00 98.62 201 TYR A C 1
ATOM 1651 O O . TYR A 1 201 ? -14.546 4.927 7.289 1.00 98.62 201 TYR A O 1
ATOM 1659 N N . PHE A 1 202 ? -13.085 3.448 6.451 1.00 98.50 202 PHE A N 1
ATOM 1660 C CA . PHE A 1 202 ? -12.442 3.214 7.744 1.00 98.50 202 PHE A CA 1
ATOM 1661 C C . PHE A 1 202 ? -11.739 4.458 8.276 1.00 98.50 202 PHE A C 1
ATOM 1663 O O . PHE A 1 202 ? -11.903 4.800 9.452 1.00 98.50 202 PHE A O 1
ATOM 1670 N N . PHE A 1 203 ? -11.023 5.180 7.414 1.00 98.56 203 PHE A N 1
ATOM 1671 C CA . PHE A 1 203 ? -10.403 6.455 7.758 1.00 98.56 203 PHE A CA 1
ATOM 1672 C C . PHE A 1 203 ? -11.424 7.472 8.284 1.00 98.56 203 PHE A C 1
ATOM 1674 O O . PHE A 1 203 ? -11.286 7.950 9.414 1.00 98.56 203 PHE A O 1
ATOM 1681 N N . PHE A 1 204 ? -12.483 7.767 7.527 1.00 98.56 204 PHE A N 1
ATOM 1682 C CA . PHE A 1 204 ? -13.509 8.722 7.946 1.00 98.56 204 PHE A CA 1
ATOM 1683 C C . PHE A 1 204 ? -14.272 8.243 9.182 1.00 98.56 204 PHE A C 1
ATOM 1685 O O . PHE A 1 204 ? -14.623 9.058 10.039 1.00 98.56 204 PHE A O 1
ATOM 1692 N N . GLY A 1 205 ? -14.489 6.934 9.331 1.00 98.31 205 GLY A N 1
ATOM 1693 C CA . GLY A 1 205 ? -15.082 6.342 10.530 1.00 98.31 205 GLY A CA 1
ATOM 1694 C C . GLY A 1 205 ? -14.229 6.572 11.770 1.00 98.31 205 GLY A C 1
ATOM 1695 O O . GLY A 1 205 ? -14.758 6.924 12.828 1.00 98.31 205 GLY A O 1
ATOM 1696 N N . LYS A 1 206 ? -12.906 6.452 11.637 1.00 97.75 206 LYS A N 1
ATOM 1697 C CA . LYS A 1 206 ? -11.963 6.754 12.714 1.00 97.75 206 LYS A CA 1
ATOM 1698 C C . LYS A 1 206 ? -11.901 8.251 13.016 1.00 97.75 206 LYS A C 1
ATOM 1700 O O . LYS A 1 206 ? -11.933 8.635 14.183 1.00 97.75 206 LYS A O 1
ATOM 1705 N N . LEU A 1 207 ? -11.873 9.087 11.978 1.00 97.56 207 LEU A N 1
ATOM 1706 C CA . LEU A 1 207 ? -11.771 10.543 12.091 1.00 97.56 207 LEU A CA 1
ATOM 1707 C C . LEU A 1 207 ? -13.015 11.163 12.739 1.00 97.56 207 LEU A C 1
ATOM 1709 O O . LEU A 1 207 ? -12.908 11.972 13.657 1.00 97.56 207 LEU A O 1
ATOM 1713 N N . THR A 1 208 ? -14.199 10.775 12.269 1.00 97.94 208 THR A N 1
ATOM 1714 C CA . THR A 1 208 ? -15.477 11.382 12.676 1.00 97.94 208 THR A CA 1
ATOM 1715 C C . THR A 1 208 ? -16.150 10.664 13.841 1.00 97.94 208 THR A C 1
ATOM 1717 O O . THR A 1 208 ? -17.127 11.178 14.388 1.00 97.94 208 THR A O 1
ATOM 1720 N N . LYS A 1 209 ? -15.662 9.466 14.201 1.00 96.94 209 LYS A N 1
ATOM 1721 C CA . LYS A 1 209 ? -16.269 8.564 15.194 1.00 96.94 209 LYS A CA 1
ATOM 1722 C C . LYS A 1 209 ? -17.743 8.237 14.892 1.00 96.94 209 LYS A C 1
ATOM 1724 O O . LYS A 1 209 ? -18.510 7.932 15.801 1.00 96.94 209 LYS A O 1
ATOM 1729 N N . SER A 1 210 ? -18.153 8.302 13.622 1.00 97.62 210 SER A N 1
ATOM 1730 C CA . SER A 1 210 ? -19.529 8.062 13.177 1.00 97.62 210 SER A CA 1
ATOM 1731 C C . SER A 1 210 ? -19.542 7.309 11.851 1.00 97.62 210 SER A C 1
ATOM 1733 O O . SER A 1 210 ? -19.018 7.789 10.850 1.00 97.62 210 SER A O 1
ATOM 1735 N N . SER A 1 211 ? -20.187 6.142 11.822 1.00 96.88 211 SER A N 1
ATOM 1736 C CA . SER A 1 211 ? -20.302 5.327 10.608 1.00 96.88 211 SER A CA 1
ATOM 1737 C C . SER A 1 211 ? -21.165 5.993 9.528 1.00 96.88 211 SER A C 1
ATOM 1739 O O . SER A 1 211 ? -20.872 5.853 8.346 1.00 96.88 211 SER A O 1
ATOM 1741 N N . SER A 1 212 ? -22.172 6.787 9.911 1.00 97.88 212 SER A N 1
ATOM 1742 C CA . SER A 1 212 ? -22.980 7.562 8.957 1.00 97.88 212 SER A CA 1
ATOM 1743 C C . SER A 1 212 ? -22.157 8.652 8.271 1.00 97.88 212 SER A C 1
ATOM 1745 O O . SER A 1 212 ? -22.196 8.782 7.052 1.00 97.88 212 SER A O 1
ATOM 1747 N N . LYS A 1 213 ? -21.373 9.424 9.041 1.00 98.31 213 LYS A N 1
ATOM 1748 C CA . LYS A 1 213 ? -20.490 10.460 8.475 1.00 98.31 213 LYS A CA 1
ATOM 1749 C C . LYS A 1 213 ? -19.378 9.845 7.630 1.00 98.31 213 LYS A C 1
ATOM 1751 O O . LYS A 1 213 ? -19.006 10.425 6.617 1.00 98.31 213 LYS A O 1
ATOM 1756 N N . ALA A 1 214 ? -18.892 8.667 8.021 1.00 98.25 214 ALA A N 1
ATOM 1757 C CA . ALA A 1 214 ? -17.941 7.903 7.231 1.00 98.25 214 ALA A CA 1
ATOM 1758 C C . ALA A 1 214 ? -18.504 7.522 5.865 1.00 98.25 214 ALA A C 1
ATOM 1760 O O . ALA A 1 214 ? -17.865 7.788 4.855 1.00 98.25 214 ALA A O 1
ATOM 1761 N N . LEU A 1 215 ? -19.724 6.975 5.833 1.00 98.38 215 LEU A N 1
ATOM 1762 C CA . LEU A 1 215 ? -20.398 6.624 4.588 1.00 98.38 215 LEU A CA 1
ATOM 1763 C C . LEU A 1 215 ? -20.588 7.849 3.684 1.00 98.38 215 LEU A C 1
ATOM 1765 O O . LEU A 1 215 ? -20.304 7.764 2.495 1.00 98.38 215 LEU A O 1
ATOM 1769 N N . ILE A 1 216 ? -21.009 8.989 4.245 1.00 98.44 216 ILE A N 1
ATOM 1770 C CA . ILE A 1 216 ? -21.159 10.243 3.490 1.00 98.44 216 ILE A CA 1
ATOM 1771 C C . ILE A 1 216 ? -19.811 10.702 2.920 1.00 98.44 216 ILE A C 1
ATOM 1773 O O . ILE A 1 216 ? -19.732 11.010 1.736 1.00 98.44 216 ILE A O 1
ATOM 1777 N N . GLY A 1 217 ? -18.746 10.717 3.728 1.00 98.12 217 GLY A N 1
ATOM 1778 C CA . GLY A 1 217 ? -17.407 11.097 3.267 1.00 98.12 217 GLY A CA 1
ATOM 1779 C C . GLY A 1 217 ? -16.886 10.183 2.156 1.00 98.12 217 GLY A C 1
ATOM 1780 O O . GLY A 1 217 ? -16.368 10.664 1.151 1.00 98.12 217 GLY A O 1
ATOM 1781 N N . THR A 1 218 ? -17.083 8.871 2.295 1.00 98.19 218 THR A N 1
ATOM 1782 C CA . THR A 1 218 ? -16.719 7.883 1.270 1.00 98.19 218 THR A CA 1
ATOM 1783 C C . THR A 1 218 ? -17.536 8.049 0.000 1.00 98.19 218 THR A C 1
ATOM 1785 O O . THR A 1 218 ? -16.978 7.956 -1.085 1.00 98.19 218 THR A O 1
ATOM 1788 N N . PHE A 1 219 ? -18.838 8.312 0.116 1.00 97.75 219 PHE A N 1
ATOM 1789 C CA . PHE A 1 219 ? -19.691 8.562 -1.039 1.00 97.75 219 PHE A CA 1
ATOM 1790 C C . PHE A 1 219 ? -19.256 9.824 -1.787 1.00 97.75 219 PHE A C 1
ATOM 1792 O O . PHE A 1 219 ? -19.104 9.770 -3.001 1.00 97.75 219 PHE A O 1
ATOM 1799 N N . ILE A 1 220 ? -18.984 10.923 -1.069 1.00 97.12 220 ILE A N 1
ATOM 1800 C CA . ILE A 1 220 ? -18.457 12.157 -1.669 1.00 97.12 220 ILE A CA 1
ATOM 1801 C C . ILE A 1 220 ? -17.159 11.856 -2.420 1.00 97.12 220 ILE A C 1
ATOM 1803 O O . ILE A 1 220 ? -17.044 12.232 -3.579 1.00 97.12 220 ILE A O 1
ATOM 1807 N N . LEU A 1 221 ? -16.216 11.131 -1.807 1.00 95.25 221 LEU A N 1
ATOM 1808 C CA . LEU A 1 221 ? -14.981 10.727 -2.483 1.00 95.25 221 LEU A CA 1
ATOM 1809 C C . LEU A 1 221 ? -15.256 9.904 -3.751 1.00 95.25 221 LEU A C 1
ATOM 1811 O O . LEU A 1 221 ? -14.658 10.173 -4.786 1.00 95.25 221 LEU A O 1
ATOM 1815 N N . ALA A 1 222 ? -16.171 8.934 -3.680 1.00 94.75 222 ALA A N 1
ATOM 1816 C CA . ALA A 1 222 ? -16.501 8.045 -4.792 1.00 94.75 222 ALA A CA 1
ATOM 1817 C C . ALA A 1 222 ? -17.075 8.778 -6.014 1.00 94.75 222 ALA A C 1
ATOM 1819 O O . ALA A 1 222 ? -16.930 8.287 -7.129 1.00 94.75 222 ALA A O 1
ATOM 1820 N N . VAL A 1 223 ? -17.729 9.926 -5.807 1.00 94.31 223 VAL A N 1
ATOM 1821 C CA . VAL A 1 223 ? -18.331 10.734 -6.882 1.00 94.31 223 VAL A CA 1
ATOM 1822 C C . VAL A 1 223 ? -17.469 11.925 -7.305 1.00 94.31 223 VAL A C 1
ATOM 1824 O O . VAL A 1 223 ? -17.872 12.670 -8.197 1.00 94.31 223 VAL A O 1
ATOM 1827 N N . LEU A 1 224 ? -16.307 12.150 -6.677 1.00 92.25 224 LEU A N 1
ATOM 1828 C CA . LEU A 1 224 ? -15.399 13.224 -7.080 1.00 92.25 224 LEU A CA 1
ATOM 1829 C C . LEU A 1 224 ? -14.750 12.870 -8.426 1.00 92.25 224 LEU A C 1
ATOM 1831 O O . LEU A 1 224 ? -14.005 11.891 -8.483 1.00 92.25 224 LEU A O 1
ATOM 1835 N N . PRO A 1 225 ? -14.924 13.683 -9.488 1.00 85.44 225 PRO A N 1
ATOM 1836 C CA . PRO A 1 225 ? -14.369 13.369 -10.806 1.00 85.44 225 PRO A CA 1
ATOM 1837 C C . PRO A 1 225 ? -12.848 13.172 -10.802 1.00 85.44 225 PRO A C 1
ATOM 1839 O O . PRO A 1 225 ? -12.333 12.310 -11.499 1.00 85.44 225 PRO A O 1
ATOM 1842 N N . SER A 1 226 ? -12.123 13.913 -9.958 1.00 84.06 226 SER A N 1
ATOM 1843 C CA . SER A 1 226 ? -10.668 13.775 -9.806 1.00 84.06 226 SER A CA 1
ATOM 1844 C C . SER A 1 226 ? -10.227 12.450 -9.175 1.00 84.06 226 SER A C 1
ATOM 1846 O O . SER A 1 226 ? -9.071 12.061 -9.318 1.00 84.06 226 SER A O 1
ATOM 1848 N N . PHE A 1 227 ? -11.128 11.765 -8.471 1.00 84.44 227 PHE A N 1
ATOM 1849 C CA . PHE A 1 227 ? -10.924 10.418 -7.944 1.00 84.44 227 PHE A CA 1
ATOM 1850 C C . PHE A 1 227 ? -11.435 9.342 -8.921 1.00 84.44 227 PHE A C 1
ATOM 1852 O O . PHE A 1 227 ? -10.965 8.205 -8.894 1.00 84.44 227 PHE A O 1
ATOM 1859 N N . MET A 1 228 ? -12.350 9.710 -9.824 1.00 73.31 228 MET A N 1
ATOM 1860 C CA . MET A 1 228 ? -12.862 8.876 -10.914 1.00 73.31 228 MET A CA 1
ATOM 1861 C C . MET A 1 228 ? -11.882 8.801 -12.090 1.00 73.31 228 MET A C 1
ATOM 1863 O O . MET A 1 228 ? -12.186 9.206 -13.209 1.00 73.31 228 MET A O 1
ATOM 1867 N N . SER A 1 229 ? -10.692 8.262 -11.836 1.00 77.00 229 SER A N 1
ATOM 1868 C CA . SER A 1 229 ? -9.696 7.995 -12.871 1.00 77.00 229 SER A CA 1
ATOM 1869 C C . SER A 1 229 ? -9.630 6.501 -13.181 1.00 77.00 229 SER A C 1
ATOM 1871 O O . SER A 1 229 ? -9.667 5.673 -12.274 1.00 77.00 229 SER A O 1
ATOM 1873 N N . HIS A 1 230 ? -9.502 6.156 -14.462 1.00 79.69 230 HIS A N 1
ATOM 1874 C CA . HIS A 1 230 ? -9.067 4.826 -14.903 1.00 79.69 230 HIS A CA 1
ATOM 1875 C C . HIS A 1 230 ? -7.643 4.845 -15.477 1.00 79.69 230 HIS A C 1
ATOM 1877 O O . HIS A 1 230 ? -7.112 3.782 -15.797 1.00 79.69 230 HIS A O 1
ATOM 1883 N N . PHE A 1 231 ? -7.011 6.025 -15.531 1.00 87.50 231 PHE A N 1
ATOM 1884 C CA . PHE A 1 231 ? -5.672 6.205 -16.075 1.00 87.50 231 PHE A CA 1
ATOM 1885 C C . PHE A 1 231 ? -4.651 5.403 -15.269 1.00 87.50 231 PHE A C 1
ATOM 1887 O O . PHE A 1 231 ? -4.611 5.475 -14.032 1.00 87.50 231 PHE A O 1
ATOM 1894 N N . ILE A 1 232 ? -3.836 4.626 -15.978 1.00 94.25 232 ILE A N 1
ATOM 1895 C CA . ILE A 1 232 ? -2.760 3.824 -15.396 1.00 94.25 232 ILE A CA 1
ATOM 1896 C C . ILE A 1 232 ? -1.635 4.763 -14.988 1.00 94.25 232 ILE A C 1
ATOM 1898 O O . ILE A 1 232 ? -0.958 5.344 -15.831 1.00 94.25 232 ILE A O 1
ATOM 1902 N N . TRP A 1 233 ? -1.469 4.926 -13.678 1.00 91.69 233 TRP A N 1
ATOM 1903 C CA . TRP A 1 233 ? -0.493 5.852 -13.130 1.00 91.69 233 TRP A CA 1
ATOM 1904 C C . TRP A 1 233 ? -0.076 5.439 -11.723 1.00 91.69 233 TRP A C 1
ATOM 1906 O O . TRP A 1 233 ? -0.927 5.141 -10.880 1.00 91.69 233 TRP A O 1
ATOM 1916 N N . ALA A 1 234 ? 1.219 5.522 -11.413 1.00 94.19 234 ALA A N 1
ATOM 1917 C CA . ALA A 1 234 ? 1.727 5.226 -10.071 1.00 94.19 234 ALA A CA 1
ATOM 1918 C C . ALA A 1 234 ? 1.060 6.068 -8.964 1.00 94.19 234 ALA A C 1
ATOM 1920 O O . ALA A 1 234 ? 0.909 5.626 -7.819 1.00 94.19 234 ALA A O 1
ATOM 1921 N N . HIS A 1 235 ? 0.575 7.269 -9.301 1.00 93.75 235 HIS A N 1
ATOM 1922 C CA . HIS A 1 235 ? -0.167 8.112 -8.366 1.00 93.75 235 HIS A CA 1
ATOM 1923 C C . HIS A 1 235 ? -1.417 7.432 -7.786 1.00 93.75 235 HIS A C 1
ATOM 1925 O O . HIS A 1 235 ? -1.745 7.675 -6.622 1.00 93.75 235 HIS A O 1
ATOM 1931 N N . SER A 1 236 ? -2.080 6.561 -8.551 1.00 94.94 236 SER A N 1
ATOM 1932 C CA . SER A 1 236 ? -3.273 5.818 -8.131 1.00 94.94 236 SER A CA 1
ATOM 1933 C C . SER A 1 236 ? -3.006 4.975 -6.884 1.00 94.94 236 SER A C 1
ATOM 1935 O O . SER A 1 236 ? -3.773 5.006 -5.916 1.00 94.94 236 SER A O 1
ATOM 1937 N N . LEU A 1 237 ? -1.865 4.279 -6.853 1.00 96.94 237 LEU A N 1
ATOM 1938 C CA . LEU A 1 237 ? -1.435 3.504 -5.692 1.00 96.94 237 LEU A CA 1
ATOM 1939 C C . LEU A 1 237 ? -1.028 4.414 -4.527 1.00 96.94 237 LEU A C 1
ATOM 1941 O O . LEU A 1 237 ? -1.424 4.166 -3.387 1.00 96.94 237 LEU A O 1
ATOM 1945 N N . ALA A 1 238 ? -0.316 5.509 -4.803 1.00 96.06 238 ALA A N 1
ATOM 1946 C CA . ALA A 1 238 ? 0.093 6.464 -3.776 1.00 96.06 238 ALA A CA 1
ATOM 1947 C C . ALA A 1 238 ? -1.117 7.092 -3.053 1.00 96.06 238 ALA A C 1
ATOM 1949 O O . ALA A 1 238 ? -1.152 7.097 -1.821 1.00 96.06 238 ALA A O 1
ATOM 1950 N N . ILE A 1 239 ? -2.134 7.564 -3.791 1.00 95.06 239 ILE A N 1
ATOM 1951 C CA . ILE A 1 239 ? -3.381 8.098 -3.212 1.00 95.06 239 ILE A CA 1
ATOM 1952 C C . ILE A 1 239 ? -4.115 7.020 -2.418 1.00 95.06 239 ILE A C 1
ATOM 1954 O O . ILE A 1 239 ? -4.629 7.306 -1.337 1.00 95.06 239 ILE A O 1
ATOM 1958 N N . THR A 1 240 ? -4.147 5.782 -2.912 1.00 96.94 240 THR A N 1
ATOM 1959 C CA . THR A 1 240 ? -4.841 4.675 -2.241 1.00 96.94 240 THR A CA 1
ATOM 1960 C C . THR A 1 240 ? -4.291 4.400 -0.841 1.00 96.94 240 THR A C 1
ATOM 1962 O O . THR A 1 240 ? -5.046 4.051 0.070 1.00 96.94 240 THR A O 1
ATOM 1965 N N . LEU A 1 241 ? -2.992 4.626 -0.628 1.00 97.88 241 LEU A N 1
ATOM 1966 C CA . LEU A 1 241 ? -2.351 4.472 0.678 1.00 97.88 241 LEU A CA 1
ATOM 1967 C C . LEU A 1 241 ? -2.655 5.627 1.650 1.00 97.88 241 LEU A C 1
ATOM 1969 O O . LEU A 1 241 ? -2.602 5.422 2.862 1.00 97.88 241 LEU A O 1
ATOM 1973 N N . VAL A 1 242 ? -3.019 6.822 1.174 1.00 97.56 242 VAL A N 1
ATOM 1974 C CA . VAL A 1 242 ? -3.290 8.002 2.024 1.00 97.56 242 VAL A CA 1
ATOM 1975 C C . VAL A 1 242 ? -4.338 7.750 3.116 1.00 97.56 242 VAL A C 1
ATOM 1977 O O . VAL A 1 242 ? -4.025 7.992 4.288 1.00 97.56 242 VAL A O 1
ATOM 1980 N N . PRO A 1 243 ? -5.560 7.259 2.819 1.00 98.38 243 PRO A N 1
ATOM 1981 C CA . PRO A 1 243 ? -6.537 6.982 3.867 1.00 98.38 243 PRO A CA 1
ATOM 1982 C C . PRO A 1 243 ? -6.017 5.948 4.874 1.00 98.38 243 PRO A C 1
ATOM 1984 O O . PRO A 1 243 ? -6.301 6.074 6.063 1.00 98.38 243 PRO A O 1
ATOM 1987 N N . LEU A 1 244 ? -5.192 4.983 4.452 1.00 98.69 244 LEU A N 1
ATOM 1988 C CA . LEU A 1 244 ? -4.574 4.006 5.354 1.00 98.69 244 LEU A CA 1
ATOM 1989 C C . LEU A 1 244 ? -3.524 4.637 6.282 1.00 98.69 244 LEU A C 1
ATOM 1991 O O . LEU A 1 244 ? -3.517 4.326 7.476 1.00 98.69 244 LEU A O 1
ATOM 1995 N N . ILE A 1 245 ? -2.694 5.562 5.775 1.00 98.56 245 ILE A N 1
ATOM 1996 C CA . ILE A 1 245 ? -1.730 6.331 6.585 1.00 98.56 245 ILE A CA 1
ATOM 1997 C C . ILE A 1 245 ? -2.468 7.024 7.734 1.00 98.56 245 ILE A C 1
ATOM 1999 O O . ILE A 1 245 ? -2.122 6.835 8.903 1.00 98.56 245 ILE A O 1
ATOM 2003 N N . PHE A 1 246 ? -3.517 7.791 7.422 1.00 98.56 246 PHE A N 1
ATOM 2004 C CA . PHE A 1 246 ? -4.247 8.553 8.438 1.00 98.56 246 PHE A CA 1
ATOM 2005 C C . PHE A 1 246 ? -5.169 7.689 9.303 1.00 98.56 246 PHE A C 1
ATOM 2007 O O . PHE A 1 246 ? -5.346 7.989 10.486 1.00 98.56 246 PHE A O 1
ATOM 2014 N N . TYR A 1 247 ? -5.703 6.588 8.771 1.00 98.69 247 TYR A N 1
ATOM 2015 C CA . TYR A 1 247 ? -6.409 5.581 9.561 1.00 98.69 247 TYR A CA 1
ATOM 2016 C C . TYR A 1 247 ? -5.512 5.004 10.663 1.00 98.69 247 TYR A C 1
ATOM 2018 O O . TYR A 1 247 ? -5.888 4.984 11.842 1.00 98.69 247 TYR A O 1
ATOM 2026 N N . ALA A 1 248 ? -4.304 4.572 10.292 1.00 98.69 248 ALA A N 1
ATOM 2027 C CA . ALA A 1 248 ? -3.328 4.045 11.233 1.00 98.69 248 ALA A CA 1
ATOM 2028 C C . ALA A 1 248 ? -2.866 5.133 12.211 1.00 98.69 248 ALA A C 1
ATOM 2030 O O . ALA A 1 248 ? -2.830 4.879 13.412 1.00 98.69 248 ALA A O 1
ATOM 2031 N N . ALA A 1 249 ? -2.612 6.357 11.732 1.00 98.50 249 ALA A N 1
ATOM 2032 C CA . ALA A 1 249 ? -2.218 7.493 12.566 1.00 98.50 249 ALA A CA 1
ATOM 2033 C C . ALA A 1 249 ? -3.249 7.802 13.663 1.00 98.50 249 ALA A C 1
ATOM 2035 O O . ALA A 1 249 ? -2.891 7.925 14.831 1.00 98.50 249 ALA A O 1
ATOM 2036 N N . LEU A 1 250 ? -4.538 7.858 13.312 1.00 98.12 250 LEU A N 1
ATOM 2037 C CA . LEU A 1 250 ? -5.625 8.043 14.278 1.00 98.12 250 LEU A CA 1
ATOM 2038 C C . LEU A 1 250 ? -5.761 6.858 15.243 1.00 98.12 250 LEU A C 1
ATOM 2040 O O . LEU A 1 250 ? -6.172 7.032 16.387 1.00 98.12 250 LEU A O 1
ATOM 2044 N N . SER A 1 251 ? -5.415 5.649 14.801 1.00 98.12 251 SER A N 1
ATOM 2045 C CA . SER A 1 251 ? -5.467 4.443 15.633 1.00 98.12 251 SER A CA 1
ATOM 2046 C C . SER A 1 251 ? -4.350 4.365 16.677 1.00 98.12 251 SER A C 1
ATOM 2048 O O . SER A 1 251 ? -4.490 3.616 17.644 1.00 98.12 251 SER A O 1
ATOM 2050 N N . ILE A 1 252 ? -3.301 5.188 16.556 1.00 98.31 252 ILE A N 1
ATOM 2051 C CA . ILE A 1 252 ? -2.240 5.316 17.568 1.00 98.31 252 ILE A CA 1
ATOM 2052 C C . ILE A 1 252 ? -2.813 5.778 18.913 1.00 98.31 252 ILE A C 1
ATOM 2054 O O . ILE A 1 252 ? -2.340 5.318 19.947 1.00 98.31 252 ILE A O 1
ATOM 2058 N N . GLU A 1 253 ? -3.842 6.632 18.921 1.00 96.56 253 GLU A N 1
ATOM 2059 C CA . GLU A 1 253 ? -4.489 7.098 20.160 1.00 96.56 253 GLU A CA 1
ATOM 2060 C C . GLU A 1 253 ? -5.104 5.948 20.979 1.00 96.56 253 GLU A C 1
ATOM 2062 O O . GLU A 1 253 ? -5.198 6.049 22.200 1.00 96.56 253 GLU A O 1
ATOM 2067 N N . GLU A 1 254 ? -5.514 4.860 20.319 1.00 96.81 254 GLU A N 1
ATOM 2068 C CA . GLU A 1 254 ? -6.132 3.691 20.957 1.00 96.81 254 GLU A CA 1
ATOM 2069 C C . GLU A 1 254 ? -5.110 2.577 21.255 1.00 96.81 254 GLU A C 1
ATOM 2071 O O . GLU A 1 254 ? -5.208 1.905 22.283 1.00 96.81 254 GLU A O 1
ATOM 2076 N N . ASP A 1 255 ? -4.128 2.365 20.371 1.00 97.75 255 ASP A N 1
ATOM 2077 C CA . ASP A 1 255 ? -3.030 1.412 20.567 1.00 97.75 255 ASP A CA 1
ATOM 2078 C C . ASP A 1 255 ? -1.760 1.903 19.849 1.00 97.75 255 ASP A C 1
ATOM 2080 O O . ASP A 1 255 ? -1.691 1.959 18.619 1.00 97.75 255 ASP A O 1
ATOM 2084 N N . HIS A 1 256 ? -0.709 2.208 20.617 1.00 97.81 256 HIS A N 1
ATOM 2085 C CA . HIS A 1 256 ? 0.562 2.725 20.096 1.00 97.81 256 HIS A CA 1
ATOM 2086 C C . HIS A 1 256 ? 1.236 1.809 19.062 1.00 97.81 256 HIS A C 1
ATOM 2088 O O . HIS A 1 256 ? 2.087 2.275 18.299 1.00 97.81 256 HIS A O 1
ATOM 2094 N N . LYS A 1 257 ? 0.886 0.518 18.996 1.00 98.31 257 LYS A N 1
ATOM 2095 C CA . LYS A 1 257 ? 1.429 -0.403 17.983 1.00 98.31 257 LYS A CA 1
ATOM 2096 C C . LYS A 1 257 ? 1.018 -0.029 16.559 1.00 98.31 257 LYS A C 1
ATOM 2098 O O . LYS A 1 257 ? 1.749 -0.353 15.625 1.00 98.31 257 LYS A O 1
ATOM 2103 N N . TRP A 1 258 ? -0.060 0.739 16.389 1.00 98.56 258 TRP A N 1
ATOM 2104 C CA . TRP A 1 258 ? -0.421 1.325 15.096 1.00 98.56 258 TRP A CA 1
ATOM 2105 C C . TRP A 1 258 ? 0.641 2.280 14.537 1.00 98.56 258 TRP A C 1
ATOM 2107 O O . TRP A 1 258 ? 0.643 2.527 13.335 1.00 98.56 258 TRP A O 1
ATOM 2117 N N . SER A 1 259 ? 1.600 2.747 15.352 1.00 98.62 259 SER A N 1
ATOM 2118 C CA . SER A 1 259 ? 2.760 3.506 14.855 1.00 98.62 259 SER A CA 1
ATOM 2119 C C . SER A 1 259 ? 3.577 2.717 13.828 1.00 98.62 259 SER A C 1
ATOM 2121 O O . SER A 1 259 ? 4.049 3.292 12.856 1.00 98.62 259 SER A O 1
ATOM 2123 N N . TYR A 1 260 ? 3.703 1.397 13.982 1.00 98.69 260 TYR A N 1
ATOM 2124 C CA . TYR A 1 260 ? 4.424 0.567 13.014 1.00 98.69 260 TYR A CA 1
ATOM 2125 C C . TYR A 1 260 ? 3.654 0.422 11.697 1.00 98.69 260 TYR A C 1
ATOM 2127 O O . TYR A 1 260 ? 4.249 0.510 10.630 1.00 98.69 260 TYR A O 1
ATOM 2135 N N . ALA A 1 261 ? 2.330 0.263 11.764 1.00 98.62 261 ALA A N 1
ATOM 2136 C CA . ALA A 1 261 ? 1.473 0.229 10.580 1.00 98.62 261 ALA A CA 1
ATOM 2137 C C . ALA A 1 261 ? 1.482 1.573 9.833 1.00 98.62 261 ALA A C 1
ATOM 2139 O O . ALA A 1 261 ? 1.644 1.602 8.619 1.00 98.62 261 ALA A O 1
ATOM 2140 N N . ALA A 1 262 ? 1.374 2.693 10.555 1.00 98.62 262 ALA A N 1
ATOM 2141 C CA . ALA A 1 262 ? 1.447 4.027 9.962 1.00 98.62 262 ALA A CA 1
ATOM 2142 C C . ALA A 1 262 ? 2.820 4.293 9.320 1.00 98.62 262 ALA A C 1
ATOM 2144 O O . ALA A 1 262 ? 2.876 4.847 8.226 1.00 98.62 262 ALA A O 1
ATOM 2145 N N . ALA A 1 263 ? 3.912 3.853 9.959 1.00 98.75 263 ALA A N 1
ATOM 2146 C CA . ALA A 1 263 ? 5.256 3.920 9.386 1.00 98.75 263 ALA A CA 1
ATOM 2147 C C . ALA A 1 263 ? 5.384 3.088 8.110 1.00 98.75 263 ALA A C 1
ATOM 2149 O O . ALA A 1 263 ? 5.951 3.568 7.135 1.00 98.75 263 ALA A O 1
ATOM 2150 N N . LEU A 1 264 ? 4.828 1.873 8.105 1.00 98.75 264 LEU A N 1
ATOM 2151 C CA . LEU A 1 264 ? 4.797 1.016 6.926 1.00 98.75 264 LEU A CA 1
ATOM 2152 C C . LEU A 1 264 ? 4.042 1.688 5.776 1.00 98.75 264 LEU A C 1
ATOM 2154 O O . LEU A 1 264 ? 4.578 1.770 4.677 1.00 98.75 264 LEU A O 1
ATOM 2158 N N . PHE A 1 265 ? 2.842 2.221 6.025 1.00 98.69 265 PHE A N 1
ATOM 2159 C CA . PHE A 1 265 ? 2.076 2.931 4.999 1.00 98.69 265 PHE A CA 1
ATOM 2160 C C . PHE A 1 265 ? 2.820 4.159 4.467 1.00 98.69 265 PHE A C 1
ATOM 2162 O O . PHE A 1 265 ? 2.955 4.312 3.253 1.00 98.69 265 PHE A O 1
ATOM 2169 N N . LEU A 1 266 ? 3.356 5.000 5.357 1.00 98.44 266 LEU A N 1
ATOM 2170 C CA . LEU A 1 266 ? 4.076 6.210 4.966 1.00 98.44 266 LEU A CA 1
ATOM 2171 C C . LEU A 1 266 ? 5.350 5.871 4.183 1.00 98.44 266 LEU A C 1
ATOM 2173 O O . LEU A 1 266 ? 5.558 6.414 3.102 1.00 98.44 266 LEU A O 1
ATOM 2177 N N . GLY A 1 267 ? 6.152 4.930 4.680 1.00 98.38 267 GLY A N 1
ATOM 2178 C CA . GLY A 1 267 ? 7.358 4.459 4.005 1.00 98.38 267 GLY A CA 1
ATOM 2179 C C . GLY A 1 267 ? 7.047 3.836 2.646 1.00 98.38 267 GLY A C 1
ATOM 2180 O O . GLY A 1 267 ? 7.610 4.252 1.642 1.00 98.38 267 GLY A O 1
ATOM 2181 N N . SER A 1 268 ? 6.070 2.928 2.575 1.00 98.25 268 SER A N 1
ATOM 2182 C CA . SER A 1 268 ? 5.651 2.312 1.308 1.00 98.25 268 SER A CA 1
ATOM 2183 C C . SER A 1 268 ? 5.198 3.338 0.266 1.00 98.25 268 SER A C 1
ATOM 2185 O O . SER A 1 268 ? 5.501 3.165 -0.906 1.00 98.25 268 SER A O 1
ATOM 2187 N N . SER A 1 269 ? 4.569 4.450 0.673 1.00 97.94 269 SER A N 1
ATOM 2188 C CA . SER A 1 269 ? 4.177 5.507 -0.268 1.00 97.94 269 SER A CA 1
ATOM 2189 C C . SER A 1 269 ? 5.389 6.156 -0.951 1.00 97.94 269 SER A C 1
ATOM 2191 O O . SER A 1 269 ? 5.319 6.451 -2.141 1.00 97.94 269 SER A O 1
ATOM 2193 N N . THR A 1 270 ? 6.522 6.284 -0.243 1.00 97.38 270 THR A N 1
ATOM 2194 C CA . THR A 1 270 ? 7.798 6.779 -0.803 1.00 97.38 270 THR A CA 1
ATOM 2195 C C . THR A 1 270 ? 8.419 5.840 -1.833 1.00 97.38 270 THR A C 1
ATOM 2197 O O . THR A 1 270 ? 9.243 6.287 -2.624 1.00 97.38 270 THR A O 1
ATOM 2200 N N . LEU A 1 271 ? 7.996 4.572 -1.854 1.00 97.75 271 LEU A N 1
ATOM 2201 C CA . LEU A 1 271 ? 8.441 3.566 -2.819 1.00 97.75 271 LEU A CA 1
ATOM 2202 C C . LEU A 1 271 ? 7.572 3.529 -4.086 1.00 97.75 271 LEU A C 1
ATOM 2204 O O . LEU A 1 271 ? 7.862 2.749 -4.981 1.00 97.75 271 LEU A O 1
ATOM 2208 N N . VAL A 1 272 ? 6.500 4.327 -4.165 1.00 97.00 272 VAL A N 1
ATOM 2209 C CA . VAL A 1 272 ? 5.555 4.308 -5.298 1.00 97.00 272 VAL A CA 1
ATOM 2210 C C . VAL A 1 272 ? 5.806 5.439 -6.289 1.00 97.00 272 VAL A C 1
ATOM 2212 O O . VAL A 1 272 ? 5.612 5.259 -7.482 1.00 97.00 272 VAL A O 1
ATOM 2215 N N . GLN A 1 273 ? 6.128 6.638 -5.797 1.00 93.50 273 GLN A N 1
ATOM 2216 C CA . GLN A 1 273 ? 6.135 7.858 -6.606 1.00 93.50 273 GLN A CA 1
ATOM 2217 C C . GLN A 1 273 ? 7.048 8.909 -5.939 1.00 93.50 273 GLN A C 1
ATOM 2219 O O . GLN A 1 273 ? 7.083 8.957 -4.712 1.00 93.50 273 GLN A O 1
ATOM 2224 N N . PRO A 1 274 ? 7.777 9.768 -6.676 1.00 90.44 274 PRO A N 1
ATOM 2225 C CA . PRO A 1 274 ? 8.775 10.657 -6.066 1.00 90.44 274 PRO A CA 1
ATOM 2226 C C . PRO A 1 274 ? 8.226 11.905 -5.349 1.00 90.44 274 PRO A C 1
ATOM 2228 O O . PRO A 1 274 ? 8.723 12.301 -4.296 1.00 90.44 274 PRO A O 1
ATOM 2231 N N . THR A 1 275 ? 7.195 12.558 -5.883 1.00 90.31 275 THR A N 1
ATOM 2232 C CA . THR A 1 275 ? 6.754 13.900 -5.450 1.00 90.31 275 THR A CA 1
ATOM 2233 C C . THR A 1 275 ? 5.557 13.921 -4.491 1.00 90.31 275 THR A C 1
ATOM 2235 O O . THR A 1 275 ? 5.396 14.848 -3.698 1.00 90.31 275 THR A O 1
ATOM 2238 N N . GLN A 1 276 ? 4.689 12.921 -4.535 1.00 91.25 276 GLN A N 1
ATOM 2239 C CA . GLN A 1 276 ? 3.457 12.808 -3.754 1.00 91.25 276 GLN A CA 1
ATOM 2240 C C . GLN A 1 276 ? 3.739 12.438 -2.296 1.00 91.25 276 GLN A C 1
ATOM 2242 O O . GLN A 1 276 ? 3.138 13.052 -1.412 1.00 91.25 276 GLN A O 1
ATOM 2247 N N . PRO A 1 277 ? 4.703 11.550 -1.994 1.00 91.88 277 PRO A N 1
ATOM 2248 C CA . PRO A 1 277 ? 5.071 11.246 -0.616 1.00 91.88 277 PRO A CA 1
ATOM 2249 C C . PRO A 1 277 ? 5.613 12.461 0.131 1.00 91.88 277 PRO A C 1
ATOM 2251 O O . PRO A 1 277 ? 5.340 12.593 1.316 1.00 91.88 277 PRO A O 1
ATOM 2254 N N . ILE A 1 278 ? 6.269 13.413 -0.546 1.00 93.06 278 ILE A N 1
ATOM 2255 C CA . ILE A 1 278 ? 6.674 14.693 0.065 1.00 93.06 278 ILE A CA 1
ATOM 2256 C C . ILE A 1 278 ? 5.443 15.447 0.586 1.00 93.06 278 ILE A C 1
ATOM 2258 O O . ILE A 1 278 ? 5.425 15.904 1.731 1.00 93.06 278 ILE A O 1
ATOM 2262 N N . LYS A 1 279 ? 4.376 15.525 -0.221 1.00 95.06 279 LYS A N 1
ATOM 2263 C CA . LYS A 1 279 ? 3.107 16.152 0.185 1.00 95.06 279 LYS A CA 1
ATOM 2264 C C . LYS A 1 279 ? 2.456 15.384 1.334 1.00 95.06 279 LYS A C 1
ATOM 2266 O O . LYS A 1 279 ? 1.943 16.001 2.264 1.00 95.06 279 LYS A O 1
ATOM 2271 N N . PHE A 1 280 ? 2.494 14.052 1.299 1.00 95.31 280 PHE A N 1
ATOM 2272 C CA . PHE A 1 280 ? 1.920 13.212 2.354 1.00 95.31 280 PHE A CA 1
ATOM 2273 C C . PHE A 1 280 ? 2.694 13.327 3.665 1.00 95.31 280 PHE A C 1
ATOM 2275 O O . PHE A 1 280 ? 2.069 13.421 4.715 1.00 95.31 280 PHE A O 1
ATOM 2282 N N . ILE A 1 281 ? 4.026 13.394 3.619 1.00 97.31 281 ILE A N 1
ATOM 2283 C CA . ILE A 1 281 ? 4.887 13.642 4.779 1.00 97.31 281 ILE A CA 1
ATOM 2284 C C . ILE A 1 281 ? 4.591 15.027 5.356 1.00 97.31 281 ILE A C 1
ATOM 2286 O O . ILE A 1 281 ? 4.380 15.139 6.561 1.00 97.31 281 ILE A O 1
ATOM 2290 N N . ALA A 1 282 ? 4.502 16.068 4.523 1.00 97.31 282 ALA A N 1
ATOM 2291 C CA . ALA A 1 282 ? 4.144 17.411 4.980 1.00 97.31 282 ALA A CA 1
ATOM 2292 C C . ALA A 1 282 ? 2.759 17.433 5.652 1.00 97.31 282 ALA A C 1
ATOM 2294 O O . ALA A 1 282 ? 2.611 17.946 6.763 1.00 97.31 282 ALA A O 1
ATOM 2295 N N . LEU A 1 283 ? 1.755 16.807 5.027 1.00 97.56 283 LEU A N 1
ATOM 2296 C CA . LEU A 1 283 ? 0.411 16.681 5.591 1.00 97.56 283 LEU A CA 1
ATOM 2297 C C . LEU A 1 283 ? 0.414 15.872 6.896 1.00 97.56 283 LEU A C 1
ATOM 2299 O O . LEU A 1 283 ? -0.269 16.245 7.849 1.00 97.56 283 LEU A O 1
ATOM 2303 N N . PHE A 1 284 ? 1.201 14.797 6.966 1.00 98.12 284 PHE A N 1
ATOM 2304 C CA . PHE A 1 284 ? 1.362 13.983 8.166 1.00 98.12 284 PHE A CA 1
ATOM 2305 C C . PHE A 1 284 ? 2.011 14.782 9.295 1.00 98.12 284 PHE A C 1
ATOM 2307 O O . PHE A 1 284 ? 1.512 14.739 10.411 1.00 98.12 284 PHE A O 1
ATOM 2314 N N . ILE A 1 285 ? 3.057 15.568 9.020 1.00 98.06 285 ILE A N 1
ATOM 2315 C CA . ILE A 1 285 ? 3.696 16.447 10.009 1.00 98.06 285 ILE A CA 1
ATOM 2316 C C . ILE A 1 285 ? 2.678 17.447 10.561 1.00 98.06 285 ILE A C 1
ATOM 2318 O O . ILE A 1 285 ? 2.534 17.551 11.778 1.00 98.06 285 ILE A O 1
ATOM 2322 N N . ILE A 1 286 ? 1.928 18.135 9.693 1.00 97.62 286 ILE A N 1
ATOM 2323 C CA . ILE A 1 286 ? 0.883 19.081 10.117 1.00 97.62 286 ILE A CA 1
ATOM 2324 C C . ILE A 1 286 ? -0.160 18.366 10.985 1.00 97.62 286 ILE A C 1
ATOM 2326 O O . ILE A 1 286 ? -0.473 18.820 12.087 1.00 97.62 286 ILE A O 1
ATOM 2330 N N . PHE A 1 287 ? -0.659 17.217 10.527 1.00 97.31 287 PHE A N 1
ATOM 2331 C CA . PHE A 1 287 ? -1.615 16.398 11.269 1.00 97.31 287 PHE A CA 1
ATOM 2332 C C . PHE A 1 287 ? -1.073 15.986 12.646 1.00 97.31 287 PHE A C 1
ATOM 2334 O O . PHE A 1 287 ? -1.757 16.142 13.660 1.00 97.31 287 PHE A O 1
ATOM 2341 N N . SER A 1 288 ? 0.167 15.503 12.703 1.00 97.19 288 SER A N 1
ATOM 2342 C CA . SER A 1 288 ? 0.840 15.084 13.929 1.00 97.19 288 SER A CA 1
ATOM 2343 C C . SER A 1 288 ? 1.042 16.241 14.898 1.00 97.19 288 SER A C 1
ATOM 2345 O O . SER A 1 288 ? 0.842 16.045 16.096 1.00 97.19 288 SER A O 1
ATOM 2347 N N . LEU A 1 289 ? 1.391 17.437 14.413 1.00 96.62 289 LEU A N 1
ATOM 2348 C CA . LEU A 1 289 ? 1.513 18.641 15.237 1.00 96.62 289 LEU A CA 1
ATOM 2349 C C . LEU A 1 289 ? 0.165 19.007 15.862 1.00 96.62 289 LEU A C 1
ATOM 2351 O O . LEU A 1 289 ? 0.068 19.089 17.087 1.00 96.62 289 LEU A O 1
ATOM 2355 N N . VAL A 1 290 ? -0.890 19.124 15.047 1.00 96.38 290 VAL A N 1
ATOM 2356 C CA . VAL A 1 290 ? -2.255 19.426 15.517 1.00 96.38 290 VAL A CA 1
ATOM 2357 C C . VAL A 1 290 ? -2.708 18.413 16.570 1.00 96.38 290 VAL A C 1
ATOM 2359 O O . VAL A 1 290 ? -3.161 18.792 17.650 1.00 96.38 290 VAL A O 1
ATOM 2362 N N . LYS A 1 291 ? -2.528 17.115 16.306 1.00 95.31 291 LYS A N 1
ATOM 2363 C CA . LYS A 1 291 ? -2.892 16.053 17.253 1.00 95.31 291 LYS A CA 1
ATOM 2364 C C . LYS A 1 291 ? -2.053 16.063 18.529 1.00 95.31 291 LYS A C 1
ATOM 2366 O O . LYS A 1 291 ? -2.586 15.796 19.606 1.00 95.31 291 LYS A O 1
ATOM 2371 N N . SER A 1 292 ? -0.767 16.391 18.435 1.00 94.88 292 SER A N 1
ATOM 2372 C CA . SER A 1 292 ? 0.133 16.446 19.594 1.00 94.88 292 SER A CA 1
ATOM 2373 C C . SER A 1 292 ? -0.186 17.609 20.533 1.00 94.88 292 SER A C 1
ATOM 2375 O O . SER A 1 292 ? 0.016 17.476 21.740 1.00 94.88 292 SER A O 1
ATOM 2377 N N . PHE A 1 293 ? -0.745 18.713 20.021 1.00 95.50 293 PHE A N 1
ATOM 2378 C CA . PHE A 1 293 ? -1.262 19.790 20.871 1.00 95.50 293 PHE A CA 1
ATOM 2379 C C . PHE A 1 293 ? -2.450 19.334 21.726 1.00 95.50 293 PHE A C 1
ATOM 2381 O O . PHE A 1 293 ? -2.547 19.721 22.889 1.00 95.50 293 PHE A O 1
ATOM 2388 N N . SER A 1 294 ? -3.325 18.477 21.188 1.00 94.31 294 SER A N 1
ATOM 2389 C CA . SER A 1 294 ? -4.458 17.920 21.940 1.00 94.31 294 SER A CA 1
ATOM 2390 C C . SER A 1 294 ? -4.056 16.794 22.899 1.00 94.31 294 SER A C 1
ATOM 2392 O O . SER A 1 294 ? -4.691 16.622 23.937 1.00 94.31 294 SER A O 1
ATOM 2394 N N . ASN A 1 295 ? -3.015 16.020 22.576 1.00 94.56 295 ASN A N 1
ATOM 2395 C CA . ASN A 1 295 ? -2.542 14.908 23.400 1.00 94.56 295 ASN A CA 1
ATOM 2396 C C . ASN A 1 295 ? -1.006 14.866 23.448 1.00 94.56 295 ASN A C 1
ATOM 2398 O O . ASN A 1 295 ? -0.358 14.255 22.601 1.00 94.56 295 ASN A O 1
ATOM 2402 N N . LYS A 1 296 ? -0.404 15.454 24.488 1.00 87.25 296 LYS A N 1
ATOM 2403 C CA . LYS A 1 296 ? 1.062 15.546 24.628 1.00 87.25 296 LYS A CA 1
ATOM 2404 C C . LYS A 1 296 ? 1.779 14.189 24.691 1.00 87.25 296 LYS A C 1
ATOM 2406 O O . LYS A 1 296 ? 2.990 14.152 24.522 1.00 87.25 296 LYS A O 1
ATOM 2411 N N . GLY A 1 297 ? 1.093 13.073 24.944 1.00 91.50 297 GLY A N 1
ATOM 2412 C CA . GLY A 1 297 ? 1.726 11.749 25.002 1.00 91.50 297 GLY A CA 1
ATOM 2413 C C . GLY A 1 297 ? 2.028 11.138 23.629 1.00 91.50 297 GLY A C 1
ATOM 2414 O O . GLY A 1 297 ? 2.896 10.269 23.522 1.00 91.50 297 GLY A O 1
ATOM 2415 N N . ILE A 1 298 ? 1.338 11.590 22.575 1.00 95.56 298 ILE A N 1
ATOM 2416 C CA . ILE A 1 298 ? 1.340 10.900 21.279 1.00 95.56 298 ILE A CA 1
ATOM 2417 C C . ILE A 1 298 ? 2.480 11.323 20.346 1.00 95.56 298 ILE A C 1
ATOM 2419 O O . ILE A 1 298 ? 2.812 10.579 19.424 1.00 95.56 298 ILE A O 1
ATOM 2423 N N . TRP A 1 299 ? 3.122 12.474 20.588 1.00 96.25 299 TRP A N 1
ATOM 2424 C CA . TRP A 1 299 ? 4.148 13.011 19.683 1.00 96.25 299 TRP A CA 1
ATOM 2425 C C . TRP A 1 299 ? 5.288 12.014 19.448 1.00 96.25 299 TRP A C 1
ATOM 2427 O O . TRP A 1 299 ? 5.712 11.828 18.312 1.00 96.25 299 TRP A O 1
ATOM 2437 N N . LYS A 1 300 ? 5.708 11.282 20.494 1.00 97.12 300 LYS A N 1
ATOM 2438 C CA . LYS A 1 300 ? 6.752 10.248 20.397 1.00 97.12 300 LYS A CA 1
ATOM 2439 C C . LYS A 1 300 ? 6.385 9.164 19.385 1.00 97.12 300 LYS A C 1
ATOM 2441 O O . LYS A 1 300 ? 7.252 8.663 18.677 1.00 97.12 300 LYS A O 1
ATOM 2446 N N . GLN A 1 301 ? 5.103 8.804 19.312 1.00 98.12 301 GLN A N 1
ATOM 2447 C CA . GLN A 1 301 ? 4.620 7.810 18.358 1.00 98.12 301 GLN A CA 1
ATOM 2448 C C . GLN A 1 301 ? 4.612 8.370 16.935 1.00 98.12 301 GLN A C 1
ATOM 2450 O O . GLN A 1 301 ? 5.025 7.668 16.021 1.00 98.12 301 GLN A O 1
ATOM 2455 N N . TYR A 1 302 ? 4.226 9.631 16.731 1.00 97.94 302 TYR A N 1
ATOM 2456 C CA . TYR A 1 302 ? 4.295 10.259 15.407 1.00 97.94 302 TYR A CA 1
ATOM 2457 C C . TYR A 1 302 ? 5.731 10.476 14.916 1.00 97.94 302 TYR A C 1
ATOM 2459 O O . TYR A 1 302 ? 6.027 10.196 13.758 1.00 97.94 302 TYR A O 1
ATOM 2467 N N . THR A 1 303 ? 6.657 10.880 15.789 1.00 97.69 303 THR A N 1
ATOM 2468 C CA . THR A 1 303 ? 8.086 10.957 15.443 1.00 97.69 303 THR A CA 1
ATOM 2469 C C . THR A 1 303 ? 8.633 9.584 15.069 1.00 97.69 303 THR A C 1
ATOM 2471 O O . THR A 1 303 ? 9.372 9.459 14.098 1.00 97.69 303 THR A O 1
ATOM 2474 N N . LYS A 1 304 ? 8.217 8.531 15.783 1.00 98.31 304 LYS A N 1
ATOM 2475 C CA . LYS A 1 304 ? 8.552 7.150 15.429 1.00 98.31 304 LYS A CA 1
ATOM 2476 C C . LYS A 1 304 ? 8.001 6.753 14.054 1.00 98.31 304 LYS A C 1
ATOM 2478 O O . LYS A 1 304 ? 8.702 6.057 13.326 1.00 98.31 304 LYS A O 1
ATOM 2483 N N . VAL A 1 305 ? 6.798 7.205 13.683 1.00 98.44 305 VAL A N 1
ATOM 2484 C CA . VAL A 1 305 ? 6.243 6.992 12.333 1.00 98.44 305 VAL A CA 1
ATOM 2485 C C . VAL A 1 305 ? 7.136 7.621 11.268 1.00 98.44 305 VAL A C 1
ATOM 2487 O O . VAL A 1 305 ? 7.510 6.934 10.323 1.00 98.44 305 VAL A O 1
ATOM 2490 N N . LEU A 1 306 ? 7.513 8.891 11.442 1.00 98.31 306 LEU A N 1
ATOM 2491 C CA . LEU A 1 306 ? 8.390 9.603 10.506 1.00 98.31 306 LEU A CA 1
ATOM 2492 C C . LEU A 1 306 ? 9.768 8.943 10.397 1.00 98.31 306 LEU A C 1
ATOM 2494 O O . LEU A 1 306 ? 10.273 8.766 9.296 1.00 98.31 306 LEU A O 1
ATOM 2498 N N . PHE A 1 307 ? 10.351 8.536 11.525 1.00 98.38 307 PHE A N 1
ATOM 2499 C CA . PHE A 1 307 ? 11.667 7.903 11.553 1.00 98.38 307 PHE A CA 1
ATOM 2500 C C . PHE A 1 307 ? 11.668 6.531 10.866 1.00 98.38 307 PHE A C 1
ATOM 2502 O O . PHE A 1 307 ? 12.458 6.299 9.956 1.00 98.38 307 PHE A O 1
ATOM 2509 N N . ILE A 1 308 ? 10.760 5.628 11.258 1.00 98.62 308 ILE A N 1
ATOM 2510 C CA . ILE A 1 308 ? 10.682 4.286 10.660 1.00 98.62 308 ILE A CA 1
ATOM 2511 C C . ILE A 1 308 ? 10.236 4.379 9.195 1.00 98.62 308 ILE A C 1
ATOM 2513 O O . ILE A 1 308 ? 10.817 3.712 8.347 1.00 98.62 308 ILE A O 1
ATOM 2517 N N . GLY A 1 309 ? 9.245 5.219 8.879 1.00 98.31 309 GLY A N 1
ATOM 2518 C CA . GLY A 1 309 ? 8.791 5.435 7.504 1.00 98.31 309 GLY A CA 1
ATOM 2519 C C . GLY A 1 309 ? 9.894 6.011 6.615 1.00 98.31 309 GLY A C 1
ATOM 2520 O O . GLY A 1 309 ? 10.061 5.553 5.490 1.00 98.31 309 GLY A O 1
ATOM 2521 N N . GLY A 1 310 ? 10.699 6.937 7.146 1.00 98.00 310 GLY A N 1
ATOM 2522 C CA . GLY A 1 310 ? 11.889 7.460 6.476 1.00 98.00 310 GLY A CA 1
ATOM 2523 C C . GLY A 1 310 ? 12.924 6.372 6.187 1.00 98.00 310 GLY A C 1
ATOM 2524 O O . GLY A 1 310 ? 13.375 6.267 5.054 1.00 98.00 310 GLY A O 1
ATOM 2525 N N . ILE A 1 311 ? 13.240 5.508 7.162 1.00 98.25 311 ILE A N 1
ATOM 2526 C CA . ILE A 1 311 ? 14.150 4.362 6.956 1.00 98.25 311 ILE A CA 1
ATOM 2527 C C . ILE A 1 311 ? 13.627 3.425 5.864 1.00 98.25 311 ILE A C 1
ATOM 2529 O O . ILE A 1 311 ? 14.393 3.000 5.007 1.00 98.25 311 ILE A O 1
ATOM 2533 N N . LEU A 1 312 ? 12.329 3.112 5.876 1.00 98.25 312 LEU A N 1
ATOM 2534 C CA . LEU A 1 312 ? 11.727 2.271 4.841 1.00 98.25 312 LEU A CA 1
ATOM 2535 C C . LEU A 1 312 ? 11.800 2.923 3.456 1.00 98.25 312 LEU A C 1
ATOM 2537 O O . LEU A 1 312 ? 12.025 2.223 2.477 1.00 98.25 312 LEU A O 1
ATOM 2541 N N . GLY A 1 313 ? 11.658 4.247 3.367 1.00 97.06 313 GLY A N 1
ATOM 2542 C CA . GLY A 1 313 ? 11.862 4.968 2.111 1.00 97.06 313 GLY A CA 1
ATOM 2543 C C . GLY A 1 313 ? 13.311 4.962 1.637 1.00 97.06 313 GLY A C 1
ATOM 2544 O O . GLY A 1 313 ? 13.574 4.796 0.447 1.00 97.06 313 GLY A O 1
ATOM 2545 N N . LEU A 1 314 ? 14.265 5.051 2.567 1.00 97.00 314 LEU A N 1
ATOM 2546 C CA . LEU A 1 314 ? 15.694 4.972 2.262 1.00 97.00 314 LEU A CA 1
ATOM 2547 C C . LEU A 1 314 ? 16.127 3.617 1.689 1.00 97.00 314 LEU A C 1
ATOM 2549 O O . LEU A 1 314 ? 17.230 3.542 1.159 1.00 97.00 314 LEU A O 1
ATOM 2553 N N . LEU A 1 315 ? 15.288 2.577 1.737 1.00 96.62 315 LEU A N 1
ATOM 2554 C CA . LEU A 1 315 ? 15.573 1.318 1.046 1.00 96.62 315 LEU A CA 1
ATOM 2555 C C . LEU A 1 315 ? 15.766 1.534 -0.461 1.00 96.62 315 LEU A C 1
ATOM 2557 O O . LEU A 1 315 ? 16.689 0.972 -1.032 1.00 96.62 315 LEU A O 1
ATOM 2561 N N . TRP A 1 316 ? 14.947 2.383 -1.085 1.00 95.88 316 TRP A N 1
ATOM 2562 C CA . TRP A 1 316 ? 15.118 2.747 -2.495 1.00 95.88 316 TRP A CA 1
ATOM 2563 C C . TRP A 1 316 ? 15.966 4.008 -2.656 1.00 95.88 316 TRP A C 1
ATOM 2565 O O . TRP A 1 316 ? 16.946 4.042 -3.393 1.00 95.88 316 TRP A O 1
ATOM 2575 N N . TRP A 1 317 ? 15.615 5.052 -1.904 1.00 94.69 317 TRP A N 1
ATOM 2576 C CA . TRP A 1 317 ? 16.225 6.366 -2.072 1.00 94.69 317 TRP A CA 1
ATOM 2577 C C . TRP A 1 317 ? 17.688 6.417 -1.629 1.00 94.69 317 TRP A C 1
ATOM 2579 O O . TRP A 1 317 ? 18.461 7.183 -2.188 1.00 94.69 317 TRP A O 1
ATOM 2589 N N . GLY A 1 318 ? 18.086 5.620 -0.636 1.00 95.44 318 GLY A N 1
ATOM 2590 C CA . GLY A 1 318 ? 19.449 5.614 -0.105 1.00 95.44 318 GLY A CA 1
ATOM 2591 C C . GLY A 1 318 ? 20.493 5.235 -1.159 1.00 95.44 318 GLY A C 1
ATOM 2592 O O . GLY A 1 318 ? 21.373 6.054 -1.425 1.00 95.44 318 GLY A O 1
ATOM 2593 N N . PRO A 1 319 ? 20.402 4.040 -1.776 1.00 93.19 319 PRO A N 1
ATOM 2594 C CA . PRO A 1 319 ? 21.296 3.638 -2.861 1.00 93.19 319 PRO A CA 1
ATOM 2595 C C . PRO A 1 319 ? 21.348 4.655 -4.006 1.00 93.19 319 PRO A C 1
ATOM 2597 O O . PRO A 1 319 ? 22.440 5.061 -4.394 1.00 93.19 319 PRO A O 1
ATOM 2600 N N . LEU A 1 320 ? 20.190 5.148 -4.456 1.00 90.50 320 LEU A N 1
ATOM 2601 C CA . LEU A 1 320 ? 20.104 6.111 -5.555 1.00 90.50 320 LEU A CA 1
ATOM 2602 C C . LEU A 1 320 ? 20.802 7.445 -5.236 1.00 90.50 320 LEU A C 1
ATOM 2604 O O . LEU A 1 320 ? 21.524 7.990 -6.071 1.00 90.50 320 LEU A O 1
ATOM 2608 N N . ILE A 1 321 ? 20.635 7.955 -4.009 1.00 93.44 321 ILE A N 1
ATOM 2609 C CA . ILE A 1 321 ? 21.317 9.171 -3.536 1.00 93.44 321 ILE A CA 1
ATOM 2610 C C . ILE A 1 321 ? 22.833 8.980 -3.522 1.00 93.44 321 ILE A C 1
ATOM 2612 O O . ILE A 1 321 ? 23.569 9.900 -3.876 1.00 93.44 321 ILE A O 1
ATOM 2616 N N . LEU A 1 322 ? 23.303 7.804 -3.099 1.00 93.12 322 LEU A N 1
ATOM 2617 C CA . LEU A 1 322 ? 24.731 7.490 -3.062 1.00 93.12 322 LEU A CA 1
ATOM 2618 C C . LEU A 1 322 ? 25.316 7.359 -4.473 1.00 93.12 322 LEU A C 1
ATOM 2620 O O . LEU A 1 322 ? 26.411 7.862 -4.712 1.00 93.12 322 LEU A O 1
ATOM 2624 N N . GLN A 1 323 ? 24.586 6.729 -5.396 1.00 89.62 323 GLN A N 1
ATOM 2625 C CA . GLN A 1 323 ? 24.992 6.566 -6.795 1.00 89.62 323 GLN A CA 1
ATOM 2626 C C . GLN A 1 323 ? 25.007 7.895 -7.557 1.00 89.62 323 GLN A C 1
ATOM 2628 O O . GLN A 1 323 ? 25.940 8.157 -8.309 1.00 89.62 323 GLN A O 1
ATOM 2633 N N . SER A 1 324 ? 24.017 8.762 -7.324 1.00 87.69 324 SER A N 1
ATOM 2634 C CA . SER A 1 324 ? 23.898 10.047 -8.027 1.00 87.69 324 SER A CA 1
ATOM 2635 C C . SER A 1 324 ? 24.898 11.109 -7.551 1.00 87.69 324 SER A C 1
ATOM 2637 O O . SER A 1 324 ? 24.983 12.162 -8.166 1.00 87.69 324 SER A O 1
ATOM 2639 N N . GLY A 1 325 ? 25.633 10.879 -6.455 1.00 91.31 325 GLY A N 1
ATOM 2640 C CA . GLY A 1 325 ? 26.555 11.865 -5.868 1.00 91.31 325 GLY A CA 1
ATOM 2641 C C . GLY A 1 325 ? 25.930 12.781 -4.807 1.00 91.31 325 GLY A C 1
ATOM 2642 O O . GLY A 1 325 ? 26.644 13.505 -4.111 1.00 91.31 325 GLY A O 1
ATOM 2643 N N . GLY A 1 326 ? 24.616 12.685 -4.587 1.00 91.75 326 GLY A N 1
ATOM 2644 C CA . GLY A 1 326 ? 23.914 13.413 -3.537 1.00 91.75 326 GLY A CA 1
ATOM 2645 C C . GLY A 1 326 ? 22.427 13.627 -3.815 1.00 91.75 326 GLY A C 1
ATOM 2646 O O . GLY A 1 326 ? 21.886 13.267 -4.858 1.00 91.75 326 GLY A O 1
ATOM 2647 N N . LEU A 1 327 ? 21.743 14.246 -2.846 1.00 88.00 327 LEU A N 1
ATOM 2648 C CA . LEU A 1 327 ? 20.309 14.561 -2.930 1.00 88.00 327 LEU A CA 1
ATOM 2649 C C . LEU A 1 327 ? 19.978 15.570 -4.040 1.00 88.00 327 LEU A C 1
ATOM 2651 O O . LEU A 1 327 ? 18.913 15.471 -4.644 1.00 88.00 327 LEU A O 1
ATOM 2655 N N . ILE A 1 328 ? 20.858 16.552 -4.267 1.00 87.50 328 ILE A N 1
ATOM 2656 C CA . ILE A 1 328 ? 20.661 17.591 -5.289 1.00 87.50 328 ILE A CA 1
ATOM 2657 C C . ILE A 1 328 ? 20.762 16.957 -6.672 1.00 87.50 328 ILE A C 1
ATOM 2659 O O . ILE A 1 328 ? 19.812 17.070 -7.438 1.00 87.50 328 ILE A O 1
ATOM 2663 N N . ASP A 1 329 ? 21.832 16.207 -6.929 1.00 87.44 329 ASP A N 1
ATOM 2664 C CA . ASP A 1 329 ? 22.056 15.524 -8.206 1.00 87.44 329 ASP A CA 1
ATOM 2665 C C . ASP A 1 329 ? 20.942 14.512 -8.501 1.00 87.44 329 ASP A C 1
ATOM 2667 O O . ASP A 1 329 ? 20.393 14.489 -9.599 1.00 87.44 329 ASP A O 1
ATOM 2671 N N . THR A 1 330 ? 20.496 13.762 -7.483 1.00 86.12 330 THR A N 1
ATOM 2672 C CA . THR A 1 330 ? 19.314 12.891 -7.609 1.00 86.12 330 THR A CA 1
ATOM 2673 C C . THR A 1 330 ? 18.101 13.700 -8.073 1.00 86.12 330 THR A C 1
ATOM 2675 O O . THR A 1 330 ? 17.435 13.332 -9.036 1.00 86.12 330 THR A O 1
ATOM 2678 N N . ALA A 1 331 ? 17.804 14.830 -7.423 1.00 84.56 331 ALA A N 1
ATOM 2679 C CA . ALA A 1 331 ? 16.669 15.677 -7.787 1.00 84.56 331 ALA A CA 1
ATOM 2680 C C . ALA A 1 331 ? 16.815 16.322 -9.179 1.00 84.56 331 ALA A C 1
ATOM 2682 O O . ALA A 1 331 ? 15.803 16.555 -9.846 1.00 84.56 331 ALA A O 1
ATOM 2683 N N . GLU A 1 332 ? 18.038 16.612 -9.620 1.00 82.38 332 GLU A N 1
ATOM 2684 C CA . GLU A 1 332 ? 18.333 17.109 -10.965 1.00 82.38 332 GLU A CA 1
ATOM 2685 C C . GLU A 1 332 ? 18.134 16.026 -12.029 1.00 82.38 332 GLU A C 1
ATOM 2687 O O . GLU A 1 332 ? 17.494 16.310 -13.043 1.00 82.38 332 GLU A O 1
ATOM 2692 N N . ASN A 1 333 ? 18.524 14.775 -11.764 1.00 78.88 333 ASN A N 1
ATOM 2693 C CA . ASN A 1 333 ? 18.271 13.631 -12.651 1.00 78.88 333 ASN A CA 1
ATOM 2694 C C . ASN A 1 333 ? 16.762 13.423 -12.902 1.00 78.88 333 ASN A C 1
ATOM 2696 O O . ASN A 1 333 ? 16.328 13.177 -14.029 1.00 78.88 333 ASN A O 1
ATOM 2700 N N . PHE A 1 334 ? 15.918 13.655 -11.889 1.00 75.25 334 PHE A N 1
ATOM 2701 C CA . PHE A 1 334 ? 14.455 13.652 -12.054 1.00 75.25 334 PHE A CA 1
ATOM 2702 C C . PHE A 1 334 ? 13.899 14.824 -12.869 1.00 75.25 334 PHE A C 1
ATOM 2704 O O . PHE A 1 334 ? 12.797 14.730 -13.408 1.00 75.25 334 PHE A O 1
ATOM 2711 N N . ARG A 1 335 ? 14.610 15.955 -12.929 1.00 67.25 335 ARG A N 1
ATOM 2712 C CA . ARG A 1 335 ? 14.216 17.102 -13.762 1.00 67.25 335 ARG A CA 1
ATOM 2713 C C . ARG A 1 335 ? 14.684 16.926 -15.207 1.00 67.25 335 ARG A C 1
ATOM 2715 O O . ARG A 1 335 ? 13.952 17.292 -16.126 1.00 67.25 335 ARG A O 1
ATOM 2722 N N . GLY A 1 336 ? 15.884 16.374 -15.396 1.00 55.09 336 GLY A N 1
ATOM 2723 C CA . GLY A 1 336 ? 16.553 16.217 -16.690 1.00 55.09 336 GLY A CA 1
ATOM 2724 C C . GLY A 1 336 ? 16.049 15.055 -17.550 1.00 55.09 336 GLY A C 1
ATOM 2725 O O . GLY A 1 336 ? 16.181 15.108 -18.766 1.00 55.09 336 GLY A O 1
ATOM 2726 N N . SER A 1 337 ? 15.410 14.047 -16.953 1.00 51.97 337 SER A N 1
ATOM 2727 C CA . SER A 1 337 ? 14.838 12.888 -17.664 1.00 51.97 337 SER A CA 1
ATOM 2728 C C . SER A 1 337 ? 13.574 13.203 -18.482 1.00 51.97 337 SER A C 1
ATOM 2730 O O . SER A 1 337 ? 13.108 12.371 -19.259 1.00 51.97 337 SER A O 1
ATOM 2732 N N . SER A 1 338 ? 13.052 14.434 -18.408 1.00 47.97 338 SER A N 1
ATOM 2733 C CA . SER A 1 338 ? 12.232 14.962 -19.500 1.00 47.97 338 SER A CA 1
ATOM 2734 C C . SER A 1 338 ? 13.163 15.290 -20.664 1.00 47.97 338 SER A C 1
ATOM 2736 O O . SER A 1 338 ? 13.790 16.346 -20.680 1.00 47.97 338 SER A O 1
ATOM 2738 N N . ILE A 1 339 ? 13.303 14.361 -21.614 1.00 44.09 339 ILE A N 1
ATOM 2739 C CA . ILE A 1 339 ? 14.058 14.582 -22.851 1.00 44.09 339 ILE A CA 1
ATOM 2740 C C . ILE A 1 339 ? 13.416 15.772 -23.576 1.00 44.09 339 ILE A C 1
ATOM 2742 O O . ILE A 1 339 ? 12.495 15.627 -24.379 1.00 44.09 339 ILE A O 1
ATOM 2746 N N . TYR A 1 340 ? 13.903 16.976 -23.292 1.00 42.91 340 TYR A N 1
ATOM 2747 C CA . TYR A 1 340 ? 13.747 18.119 -24.166 1.00 42.91 340 TYR A CA 1
ATOM 2748 C C . TYR A 1 340 ? 14.595 17.805 -25.391 1.00 42.91 340 TYR A C 1
ATOM 2750 O O . TYR A 1 340 ? 15.776 18.143 -25.455 1.00 42.91 340 TYR A O 1
ATOM 2758 N N . VAL A 1 341 ? 14.000 17.129 -26.375 1.00 45.16 341 VAL A N 1
ATOM 2759 C CA . VAL A 1 341 ? 14.515 17.227 -27.735 1.00 45.16 341 VAL A CA 1
ATOM 2760 C C . VAL A 1 341 ? 14.327 18.692 -28.102 1.00 45.16 341 VAL A C 1
ATOM 2762 O O . VAL A 1 341 ? 13.222 19.131 -28.415 1.00 45.16 341 VAL A O 1
ATOM 2765 N N . GLU A 1 342 ? 15.391 19.479 -27.969 1.00 43.50 342 GLU A N 1
ATOM 2766 C CA . GLU A 1 342 ? 15.438 20.864 -28.420 1.00 43.50 342 GLU A CA 1
ATOM 2767 C C . GLU A 1 342 ? 15.458 20.866 -29.958 1.00 43.50 342 GLU A C 1
ATOM 2769 O O . GLU A 1 342 ? 16.435 21.250 -30.601 1.00 43.50 342 GLU A O 1
ATOM 2774 N N . ASP A 1 343 ? 14.384 20.375 -30.581 1.00 47.03 343 ASP A N 1
ATOM 2775 C CA . ASP A 1 343 ? 14.196 20.524 -32.011 1.00 47.03 343 ASP A CA 1
ATOM 2776 C C . ASP A 1 343 ? 13.778 21.969 -32.274 1.00 47.03 343 ASP A C 1
ATOM 2778 O O . ASP A 1 343 ? 12.617 22.356 -32.141 1.00 47.03 343 ASP A O 1
ATOM 2782 N N . LYS A 1 344 ? 14.758 22.791 -32.656 1.00 52.09 344 LYS A N 1
ATOM 2783 C CA . LYS A 1 344 ? 14.568 24.200 -33.031 1.00 52.09 344 LYS A CA 1
ATOM 2784 C C . LYS A 1 344 ? 13.599 24.401 -34.208 1.00 52.09 344 LYS A C 1
ATOM 2786 O O . LYS A 1 344 ? 13.322 25.549 -34.549 1.00 52.09 344 LYS A O 1
ATOM 2791 N N . ARG A 1 345 ? 13.124 23.331 -34.859 1.00 54.84 345 ARG A N 1
ATOM 2792 C CA . ARG A 1 345 ? 12.190 23.382 -35.998 1.00 54.84 345 ARG A CA 1
ATOM 2793 C C . ARG A 1 345 ? 10.747 23.074 -35.625 1.00 54.84 345 ARG A C 1
ATOM 2795 O O . ARG A 1 345 ? 9.864 23.314 -36.444 1.00 54.84 345 ARG A O 1
ATOM 2802 N N . VAL A 1 346 ? 10.500 22.569 -34.423 1.00 50.38 346 VAL A N 1
ATOM 2803 C CA . VAL A 1 346 ? 9.145 22.401 -33.909 1.00 50.38 346 VAL A CA 1
ATOM 2804 C C . VAL A 1 346 ? 8.858 23.654 -33.091 1.00 50.38 346 VAL A C 1
ATOM 2806 O O . VAL A 1 346 ? 9.481 23.870 -32.051 1.00 50.38 346 VAL A O 1
ATOM 2809 N N . GLU A 1 347 ? 7.972 24.532 -33.585 1.00 42.94 347 GLU A N 1
ATOM 2810 C CA . GLU A 1 347 ? 7.370 25.580 -32.751 1.00 42.94 347 GLU A CA 1
ATOM 2811 C C . GLU A 1 347 ? 6.986 24.920 -31.438 1.00 42.94 347 GLU A C 1
ATOM 2813 O O . GLU A 1 347 ? 6.195 23.978 -31.472 1.00 42.94 347 GLU A O 1
ATOM 2818 N N . LYS A 1 348 ? 7.616 25.352 -30.330 1.00 41.50 348 LYS A N 1
ATOM 2819 C CA . LYS A 1 348 ? 7.417 24.793 -28.989 1.00 41.50 348 LYS A CA 1
ATOM 2820 C C . LYS A 1 348 ? 5.930 24.518 -28.840 1.00 41.50 348 LYS A C 1
ATOM 2822 O O . LYS A 1 348 ? 5.173 25.488 -28.710 1.00 41.50 348 LYS A O 1
ATOM 2827 N N . PRO A 1 349 ? 5.482 23.255 -28.927 1.00 43.22 349 PRO A N 1
ATOM 2828 C CA . PRO A 1 349 ? 4.069 23.021 -28.833 1.00 43.22 349 PRO A CA 1
ATOM 2829 C C . PRO A 1 349 ? 3.719 23.489 -27.423 1.00 43.22 349 PRO A C 1
ATOM 2831 O O . PRO A 1 349 ? 4.514 23.338 -26.490 1.00 43.22 349 PRO A O 1
ATOM 2834 N N . TYR A 1 350 ? 2.584 24.165 -27.287 1.00 41.66 350 TYR A N 1
ATOM 2835 C CA . TYR A 1 350 ? 2.115 24.821 -26.062 1.00 41.66 350 TYR A CA 1
ATOM 2836 C C . TYR A 1 350 ? 1.859 23.830 -24.898 1.00 41.66 350 TYR A C 1
ATOM 2838 O O . TYR A 1 350 ? 1.079 24.100 -23.993 1.00 41.66 350 TYR A O 1
ATOM 2846 N N . TYR A 1 351 ? 2.521 22.675 -24.892 1.00 42.31 351 TYR A N 1
ATOM 2847 C CA . TYR A 1 351 ? 2.623 21.726 -23.804 1.00 42.31 351 TYR A CA 1
ATOM 2848 C C . TYR A 1 351 ? 3.835 22.084 -22.937 1.00 42.31 351 TYR A C 1
ATOM 2850 O O . TYR A 1 351 ? 4.805 21.341 -22.842 1.00 42.31 351 TYR A O 1
ATOM 2858 N N . GLY A 1 352 ? 3.736 23.184 -22.184 1.00 40.62 352 GLY A N 1
ATOM 2859 C CA . GLY A 1 352 ? 4.481 23.345 -20.919 1.00 40.62 352 GLY A CA 1
ATOM 2860 C C . GLY A 1 352 ? 3.996 22.366 -19.833 1.00 40.62 352 GLY A C 1
ATOM 2861 O O . GLY A 1 352 ? 3.964 22.687 -18.649 1.00 40.62 352 GLY A O 1
ATOM 2862 N N . SER A 1 353 ? 3.532 21.197 -20.258 1.00 42.25 353 SER A N 1
ATOM 2863 C CA . SER A 1 353 ? 2.705 20.238 -19.555 1.00 42.25 353 SER A CA 1
ATOM 2864 C C . SER A 1 353 ? 3.513 18.945 -19.528 1.00 42.25 353 SER A C 1
ATOM 2866 O O . SER A 1 353 ? 3.488 18.151 -20.461 1.00 42.25 353 SER A O 1
ATOM 2868 N N . LEU A 1 354 ? 4.315 18.786 -18.473 1.00 44.78 354 LEU A N 1
ATOM 2869 C CA . LEU A 1 354 ? 5.184 17.631 -18.199 1.00 44.78 354 LEU A CA 1
ATOM 2870 C C . LEU A 1 354 ? 4.369 16.369 -17.824 1.00 44.78 354 LEU A C 1
ATOM 2872 O O . LEU A 1 354 ? 4.642 15.715 -16.822 1.00 44.78 354 LEU A O 1
ATOM 2876 N N . GLY A 1 355 ? 3.323 16.061 -18.591 1.00 49.69 355 GLY A N 1
ATOM 2877 C CA . GLY A 1 355 ? 2.449 14.904 -18.403 1.00 49.69 355 GLY A CA 1
ATOM 2878 C C . GLY A 1 355 ? 0.965 15.243 -18.546 1.00 49.69 355 GLY A C 1
ATOM 2879 O O . GLY A 1 355 ? 0.533 16.385 -18.343 1.00 49.69 355 GLY A O 1
ATOM 2880 N N . THR A 1 356 ? 0.160 14.217 -18.825 1.00 48.00 356 THR A N 1
ATOM 2881 C CA . THR A 1 356 ? -1.311 14.287 -18.959 1.00 48.00 356 THR A CA 1
ATOM 2882 C C . THR A 1 356 ? -2.008 14.869 -17.719 1.00 48.00 356 THR A C 1
ATOM 2884 O O . THR A 1 356 ? -3.140 15.341 -17.800 1.00 48.00 356 THR A O 1
ATOM 2887 N N . ALA A 1 357 ? -1.325 14.912 -16.572 1.00 45.56 357 ALA A N 1
ATOM 2888 C CA . ALA A 1 357 ? -1.810 15.476 -15.313 1.00 45.56 357 ALA A CA 1
ATOM 2889 C C . ALA A 1 357 ? -1.956 17.013 -15.294 1.00 45.56 357 ALA A C 1
ATOM 2891 O O . ALA A 1 357 ? -2.521 17.556 -14.346 1.00 45.56 357 ALA A O 1
ATOM 2892 N N . THR A 1 358 ? -1.433 17.726 -16.296 1.00 43.88 358 THR A N 1
ATOM 2893 C CA . THR A 1 358 ? -1.469 19.204 -16.342 1.00 43.88 358 THR A CA 1
ATOM 2894 C C . THR A 1 358 ? -2.434 19.771 -17.381 1.00 43.88 358 THR A C 1
ATOM 2896 O O . THR A 1 358 ? -2.611 20.989 -17.433 1.00 43.88 358 THR A O 1
ATOM 2899 N N . ARG A 1 359 ? -3.112 18.920 -18.166 1.00 51.53 359 ARG A N 1
ATOM 2900 C CA . ARG A 1 359 ? -4.209 19.373 -19.030 1.00 51.53 359 ARG A CA 1
ATOM 2901 C C . ARG A 1 359 ? -5.491 19.542 -18.211 1.00 51.53 359 ARG A C 1
ATOM 2903 O O . ARG A 1 359 ? -5.800 18.717 -17.352 1.00 51.53 359 ARG A O 1
ATOM 2910 N N . PHE A 1 360 ? -6.247 20.603 -18.480 1.00 50.44 360 PHE A N 1
ATOM 2911 C CA . PHE A 1 360 ? -7.608 20.723 -17.963 1.00 50.44 360 PHE A CA 1
ATOM 2912 C C . PHE A 1 360 ? -8.487 19.707 -18.693 1.00 50.44 360 PHE A C 1
ATOM 2914 O O . PHE A 1 360 ? -8.580 19.747 -19.915 1.00 50.44 360 PHE A O 1
ATOM 2921 N N . TYR A 1 361 ? -9.103 18.787 -17.951 1.00 56.03 361 TYR A N 1
ATOM 2922 C CA . TYR A 1 361 ? -10.095 17.873 -18.511 1.00 56.03 361 TYR A CA 1
ATOM 2923 C C . TYR A 1 361 ? -11.441 18.594 -18.599 1.00 56.03 361 TYR A C 1
ATOM 2925 O O . TYR A 1 361 ? -11.893 19.212 -17.628 1.00 56.03 361 TYR A O 1
ATOM 2933 N N . HIS A 1 362 ? -12.081 18.509 -19.756 1.00 63.72 362 HIS A N 1
ATOM 2934 C CA . HIS A 1 362 ? -13.412 19.033 -20.005 1.00 63.72 362 HIS A CA 1
ATOM 2935 C C . HIS A 1 362 ? -14.455 17.926 -19.849 1.00 63.72 362 HIS A C 1
ATOM 2937 O O . HIS A 1 362 ? -14.161 16.738 -19.916 1.00 63.72 362 HIS A O 1
ATOM 2943 N N . TRP A 1 363 ? -15.716 18.313 -19.653 1.00 56.09 363 TRP A N 1
ATOM 2944 C CA . TRP A 1 363 ? -16.829 17.364 -19.533 1.00 56.09 363 TRP A CA 1
ATOM 2945 C C . TRP A 1 363 ? -16.912 16.388 -20.722 1.00 56.09 363 TRP A C 1
ATOM 2947 O O . TRP A 1 363 ? -17.283 15.232 -20.556 1.00 56.09 363 TRP A O 1
ATOM 2957 N N . GLN A 1 364 ? -16.532 16.844 -21.915 1.00 66.12 364 GLN A N 1
ATOM 2958 C CA . GLN A 1 364 ? -16.566 16.057 -23.149 1.00 66.12 364 GLN A CA 1
ATOM 2959 C C . GLN A 1 364 ? -15.589 14.871 -23.114 1.00 66.12 364 GLN A C 1
ATOM 2961 O O . GLN A 1 364 ? -15.970 13.796 -23.565 1.00 66.12 364 GLN A O 1
ATOM 2966 N N . ASP A 1 365 ? -14.418 15.023 -22.476 1.00 60.75 365 ASP A N 1
ATOM 2967 C CA . ASP A 1 365 ? -13.398 13.967 -22.352 1.00 60.75 365 ASP A CA 1
ATOM 2968 C C . ASP A 1 365 ? -13.911 12.702 -21.632 1.00 60.75 365 ASP A C 1
ATOM 2970 O O . ASP A 1 365 ? -13.317 11.635 -21.757 1.00 60.75 365 ASP A O 1
ATOM 2974 N N . PHE A 1 366 ? -14.989 12.807 -20.846 1.00 57.28 366 PHE A N 1
ATOM 2975 C CA . PHE A 1 366 ? -15.511 11.702 -20.034 1.00 57.28 366 PHE A CA 1
ATOM 2976 C C . PHE A 1 366 ? -16.745 11.014 -20.625 1.00 57.28 366 PHE A C 1
ATOM 2978 O O . PHE A 1 366 ? -17.081 9.907 -20.200 1.00 57.28 366 PHE A O 1
ATOM 2985 N N . PHE A 1 367 ? -17.460 11.664 -21.549 1.00 56.91 367 PHE A N 1
ATOM 2986 C CA . PHE A 1 367 ? -18.814 11.238 -21.934 1.00 56.91 367 PHE A CA 1
ATOM 2987 C C . PHE A 1 367 ? -19.074 11.185 -23.436 1.00 56.91 367 PHE A C 1
ATOM 2989 O O . PHE A 1 367 ? -20.099 10.634 -23.838 1.00 56.91 367 PHE A O 1
ATOM 2996 N N . LEU A 1 368 ? -18.182 11.730 -24.259 1.00 48.28 368 LEU A N 1
ATOM 2997 C CA . LEU A 1 368 ? -18.286 11.637 -25.707 1.00 48.28 368 LEU A CA 1
ATOM 2998 C C . LEU A 1 368 ? -17.109 10.800 -26.201 1.00 48.28 368 LEU A C 1
ATOM 3000 O O . LEU A 1 368 ? -15.960 11.219 -26.131 1.00 48.28 368 LEU A O 1
ATOM 3004 N N . LEU A 1 369 ? -17.420 9.572 -26.615 1.00 47.81 369 LEU A N 1
ATOM 3005 C CA . LEU A 1 369 ? -16.542 8.790 -27.474 1.00 47.81 369 LEU A CA 1
ATOM 3006 C C . LEU A 1 369 ? -16.709 9.389 -28.871 1.00 47.81 369 LEU A C 1
ATOM 3008 O O . LEU A 1 369 ? -17.795 9.255 -29.439 1.00 47.81 369 LEU A O 1
ATOM 3012 N N . ASP A 1 370 ? -15.694 10.098 -29.358 1.00 49.47 370 ASP A N 1
ATOM 3013 C CA . ASP A 1 370 ? -15.595 10.410 -30.787 1.00 49.47 370 ASP A CA 1
ATOM 3014 C C . ASP A 1 370 ? -15.366 9.129 -31.605 1.00 49.47 370 ASP A C 1
ATOM 3016 O O . ASP A 1 370 ? -14.599 8.247 -31.138 1.00 49.47 370 ASP A O 1
#

pLDDT: mean 90.43, std 14.5, range [40.62, 98.81]

Radius of gyration: 21.14 Å; chains: 1; bounding box: 56×52×61 Å